Protein AF-A0A0P8X8L4-F1 (afdb_monomer_lite)

Sequence (333 aa):
MLSEQIDKKQFCPTLSDISDEHIKKVVNKLKGESDKETLANILEWQHRNIEYWKERWISAKFLFIWILVFVVLVILIVLKKLPFLLVFFLAVLFFGIPLFLLFYLLISYTNFYRNEKSLRKRIKKISKKILDTINLLGSVDPCKILEYKQAICRDYARFTASLLLNLYPEVYFAKFFSHVATGVKIDDTIYMIDQKLPICTLDKWLEVWNKEEITLYKLEKISKNGSIELKFSKVGQYPRNKTRNDYEEYLQKLECEINKMFGLNKPLKKGKPVKIKLKNFVQYWENDEIVQYSILRLLKNKIEAELCGNISRLAKIELVQLDKDLTLNIYLE

pLDDT: mean 92.5, std 6.42, range [60.38, 98.69]

Foldseek 3Di:
DVVLVLVCQAFAADPCLLVDPVLVVQLVVLDDPDPLSSLLSVLVCLLVQADAPPLLVVLLVVVVVLVVVVVVLVVCVVVVVDDPVVVVVVVCVNVVPVVVSLVVLLVVLCVVCVVPPDPVVSVVVSVVVVVQSNPNRYADRLVVCNVVSYGHQSVQSNNVQSSVVNVDQKKKWWDDDRHIWIWDDDPNWTWTRGNHDDIATPLLVCQVVVHQKTWMKMWGWDQDPNDTDIDIDTPGMDGRDDDDDDQPVLQVVLQVVLCVVLVAPADDDPDFFDKDKDALQQSQDDPDPSSSSRVSVVVVVVCCVVCPPQSVQWHGWHWDDDPRMIMIGTDGD

Secondary structure (DSSP, 8-state):
-HHHHHHHHHHPPPHHHHH-HHHHHHHHHH--SSHHHHHHHHHHHHHHH-EE-HHHHHHHHHHHHHHHHHHHHHHHHHTT-S-HHHHHHHHHHHHHHHHHHHHHHHHHHHHHTTT-S-HHHHHHHHHHHHHHHH--S-PPPHHHHHHH-EE-HHHHHHHHHHHHHTTSSEEEEEEETTEEEEEEEETTEEEEE-SSSPPEEHHHHHHHTT-SEEEEEEEEEEEETTEEEEEEEEEEEEEPPPPP--HHHHHHHHHHHHHHHTT--PPPP--PPEEEEETT-GGG--S-HHHHHHHHHHHHHHHHHHHGGGGGGEEEEEEEEETTEEEEEEEE-

Structure (mmCIF, N/CA/C/O backbone):
data_AF-A0A0P8X8L4-F1
#
_entry.id   AF-A0A0P8X8L4-F1
#
loop_
_atom_site.group_PDB
_atom_site.id
_atom_site.type_symbol
_atom_site.label_atom_id
_atom_site.label_alt_id
_atom_site.label_comp_id
_atom_site.label_asym_id
_atom_site.label_entity_id
_atom_site.label_seq_id
_atom_site.pdbx_PDB_ins_code
_atom_site.Cartn_x
_atom_site.Cartn_y
_atom_site.Cartn_z
_atom_site.occupancy
_atom_site.B_iso_or_equiv
_atom_site.auth_seq_id
_atom_site.auth_comp_id
_atom_site.auth_asym_id
_atom_site.auth_atom_id
_atom_site.pdbx_PDB_model_num
ATOM 1 N N . MET A 1 1 ? 12.013 -21.705 -11.184 1.00 66.00 1 MET A N 1
ATOM 2 C CA . MET A 1 1 ? 13.246 -21.033 -10.714 1.00 66.00 1 MET A CA 1
ATOM 3 C C . MET A 1 1 ? 13.398 -19.606 -11.247 1.00 66.00 1 MET A C 1
ATOM 5 O O . MET A 1 1 ? 13.431 -18.703 -10.425 1.00 66.00 1 MET A O 1
ATOM 9 N N . LEU A 1 2 ? 13.440 -19.350 -12.565 1.00 78.19 2 LEU A N 1
ATOM 10 C CA . LEU A 1 2 ? 13.655 -17.981 -13.086 1.00 78.19 2 LEU A CA 1
ATOM 11 C C . LEU A 1 2 ? 12.540 -16.982 -12.703 1.00 78.19 2 LEU A C 1
ATOM 13 O O . LEU A 1 2 ? 12.832 -15.869 -12.277 1.00 78.19 2 LEU A O 1
ATOM 17 N N . SER A 1 3 ? 11.268 -17.385 -12.792 1.00 79.19 3 SER A N 1
ATOM 18 C CA . SER A 1 3 ? 10.126 -16.538 -12.404 1.00 79.19 3 SER A CA 1
ATOM 19 C C . SER A 1 3 ? 10.149 -16.142 -10.924 1.00 79.19 3 SER A C 1
ATOM 21 O O . SER A 1 3 ? 9.862 -15.003 -10.580 1.00 79.19 3 SER A O 1
ATOM 23 N N . GLU A 1 4 ? 10.552 -17.063 -10.052 1.00 81.75 4 GLU A N 1
ATOM 24 C CA . GLU A 1 4 ? 10.642 -16.837 -8.609 1.00 81.75 4 GLU A CA 1
ATOM 25 C C . GLU A 1 4 ? 11.779 -15.875 -8.249 1.00 81.75 4 GLU A C 1
ATOM 27 O O . GLU A 1 4 ? 11.616 -15.025 -7.378 1.00 81.75 4 GLU A O 1
ATOM 32 N N . GLN A 1 5 ? 12.909 -15.939 -8.960 1.00 84.94 5 GLN A N 1
ATOM 33 C CA . GLN A 1 5 ? 13.997 -14.970 -8.796 1.00 84.94 5 GLN A CA 1
ATOM 34 C C . GLN A 1 5 ? 13.587 -13.562 -9.249 1.00 84.94 5 GLN A C 1
ATOM 36 O O . GLN A 1 5 ? 13.938 -12.580 -8.590 1.00 84.94 5 GLN A O 1
ATOM 41 N N . ILE A 1 6 ? 12.830 -13.456 -10.348 1.00 82.88 6 ILE A N 1
ATOM 42 C CA . ILE A 1 6 ? 12.270 -12.180 -10.816 1.00 82.88 6 ILE A CA 1
ATOM 43 C C . ILE A 1 6 ? 11.312 -11.612 -9.765 1.00 82.88 6 ILE A C 1
ATOM 45 O O . ILE A 1 6 ? 11.434 -10.445 -9.397 1.00 82.88 6 ILE A O 1
ATOM 49 N N . ASP A 1 7 ? 10.419 -12.443 -9.234 1.00 86.94 7 ASP A N 1
ATOM 50 C CA . ASP A 1 7 ? 9.435 -12.045 -8.226 1.00 86.94 7 ASP A CA 1
ATOM 51 C C . ASP A 1 7 ? 10.098 -11.613 -6.918 1.00 86.94 7 ASP A C 1
ATOM 53 O O . ASP A 1 7 ? 9.805 -10.536 -6.394 1.00 86.94 7 ASP A O 1
ATOM 57 N N . LYS A 1 8 ? 11.093 -12.376 -6.455 1.00 89.25 8 LYS A N 1
ATOM 58 C CA . LYS A 1 8 ? 11.923 -11.994 -5.310 1.00 89.25 8 LYS A CA 1
ATOM 59 C C . LYS A 1 8 ? 12.535 -10.609 -5.524 1.00 89.25 8 LYS A C 1
ATOM 61 O O . LYS A 1 8 ? 12.437 -9.749 -4.658 1.00 89.25 8 LYS A O 1
ATOM 66 N N . LYS A 1 9 ? 13.117 -10.340 -6.695 1.00 88.31 9 LYS A N 1
ATOM 67 C CA . LYS A 1 9 ? 13.721 -9.030 -6.994 1.00 88.31 9 LYS A CA 1
ATOM 68 C C . LYS A 1 9 ? 12.692 -7.890 -7.071 1.00 88.31 9 LYS A C 1
ATOM 70 O O . LYS A 1 9 ? 13.054 -6.732 -6.862 1.00 88.31 9 LYS A O 1
ATOM 75 N N . GLN A 1 10 ? 11.434 -8.198 -7.385 1.00 88.50 10 GLN A N 1
ATOM 76 C CA . GLN A 1 10 ? 10.388 -7.204 -7.607 1.00 88.50 10 GLN A CA 1
ATOM 77 C C . GLN A 1 10 ? 9.787 -6.623 -6.334 1.00 88.50 10 GLN A C 1
ATOM 79 O O . GLN A 1 10 ? 9.418 -5.454 -6.367 1.00 88.50 10 GLN A O 1
ATOM 84 N N . PHE A 1 11 ? 9.634 -7.408 -5.267 1.00 92.94 11 PHE A N 1
ATOM 85 C CA . PHE A 1 11 ? 8.914 -6.964 -4.064 1.00 92.94 11 PHE A CA 1
ATOM 86 C C . PHE A 1 11 ? 9.463 -7.526 -2.743 1.00 92.94 11 PHE A C 1
ATOM 88 O O . PHE A 1 11 ? 8.988 -7.128 -1.683 1.00 92.94 11 PHE A O 1
ATOM 95 N N . CYS A 1 12 ? 10.465 -8.413 -2.762 1.00 95.19 12 CYS A N 1
ATOM 96 C CA . CYS A 1 12 ? 11.077 -8.903 -1.526 1.00 95.19 12 CYS A CA 1
ATOM 97 C C . CYS A 1 12 ? 12.050 -7.851 -0.967 1.00 95.19 12 CYS A C 1
ATOM 99 O O . CYS A 1 12 ? 12.916 -7.372 -1.711 1.00 95.19 12 CYS A O 1
ATOM 101 N N . PRO A 1 13 ? 11.966 -7.508 0.328 1.00 96.44 13 PRO A N 1
ATOM 102 C CA . PRO A 1 13 ? 12.985 -6.696 0.969 1.00 96.44 13 PRO A CA 1
ATOM 103 C C . PRO A 1 13 ? 14.291 -7.476 1.144 1.00 96.44 13 PRO A C 1
ATOM 105 O O . PRO A 1 13 ? 14.312 -8.711 1.170 1.00 96.44 13 PRO A O 1
ATOM 108 N N . THR A 1 14 ? 15.392 -6.744 1.265 1.00 95.94 14 THR A N 1
ATOM 109 C CA . THR A 1 14 ? 16.706 -7.281 1.640 1.00 95.94 14 THR A CA 1
ATOM 110 C C . THR A 1 14 ? 16.930 -7.166 3.151 1.00 95.94 14 THR A C 1
ATOM 112 O O . THR A 1 14 ? 16.192 -6.486 3.860 1.00 95.94 14 THR A O 1
ATOM 115 N N . LEU A 1 15 ? 17.991 -7.794 3.671 1.00 95.50 15 LEU A N 1
ATOM 116 C CA . LEU A 1 15 ? 18.387 -7.602 5.071 1.00 95.50 15 LEU A CA 1
ATOM 117 C C . LEU A 1 15 ? 18.748 -6.144 5.372 1.00 95.50 15 LEU A C 1
ATOM 119 O O . LEU A 1 15 ? 18.379 -5.651 6.434 1.00 95.50 15 LEU A O 1
ATOM 123 N N . SER A 1 16 ? 19.401 -5.448 4.431 1.00 95.75 16 SER A N 1
ATOM 124 C CA . SER A 1 16 ? 19.716 -4.023 4.581 1.00 95.75 16 SER A CA 1
ATOM 125 C C . SER A 1 16 ? 18.445 -3.202 4.783 1.00 95.75 16 SER A C 1
ATOM 127 O O . SER A 1 16 ? 18.385 -2.434 5.737 1.00 95.75 16 SER A O 1
ATOM 129 N N . ASP A 1 17 ? 17.407 -3.454 3.977 1.00 96.12 17 ASP A N 1
ATOM 130 C CA . ASP A 1 17 ? 16.113 -2.772 4.082 1.00 96.12 17 ASP A CA 1
ATOM 131 C C . ASP A 1 17 ? 15.456 -2.956 5.457 1.00 96.12 17 ASP A C 1
ATOM 133 O O . ASP A 1 17 ? 14.844 -2.037 5.989 1.00 96.12 17 ASP A O 1
ATOM 137 N N . ILE A 1 18 ? 15.537 -4.164 6.023 1.00 96.31 18 ILE A N 1
ATOM 138 C CA . ILE A 1 18 ? 14.926 -4.494 7.320 1.00 96.31 18 ILE A C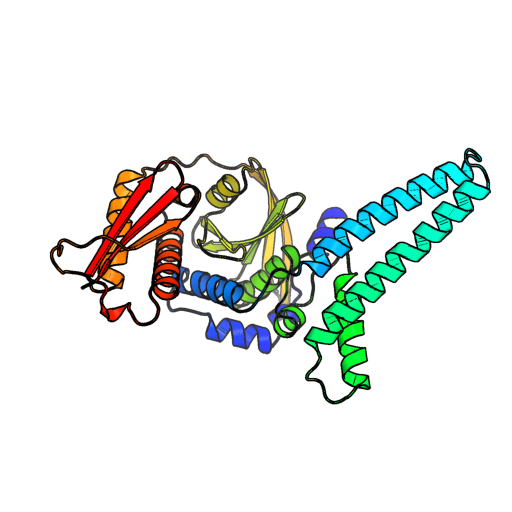A 1
ATOM 139 C C . ILE A 1 18 ? 15.751 -3.892 8.461 1.00 96.31 18 ILE A C 1
ATOM 141 O O . ILE A 1 18 ? 15.196 -3.443 9.462 1.00 96.31 18 ILE A O 1
ATOM 145 N N . SER A 1 19 ? 17.079 -3.913 8.324 1.00 95.88 19 SER A N 1
ATOM 146 C CA . SER A 1 19 ? 18.021 -3.481 9.359 1.00 95.88 19 SER A CA 1
ATOM 147 C C . SER A 1 19 ? 18.190 -1.964 9.464 1.00 95.88 19 SER A C 1
ATOM 149 O O . SER A 1 19 ? 18.734 -1.507 10.473 1.00 95.88 19 SER A O 1
ATOM 151 N N . ASP A 1 20 ? 17.715 -1.218 8.463 1.00 97.19 20 ASP A N 1
ATOM 152 C CA . ASP A 1 20 ? 17.829 0.234 8.363 1.00 97.19 20 ASP A CA 1
ATOM 153 C C . ASP A 1 20 ? 17.212 0.963 9.573 1.00 97.19 20 ASP A C 1
ATOM 155 O O . ASP A 1 20 ? 16.123 0.635 10.058 1.00 97.19 20 ASP A O 1
ATOM 159 N N . GLU A 1 21 ? 17.921 1.975 10.076 1.00 97.25 21 GLU A N 1
ATOM 160 C CA . GLU A 1 21 ? 17.52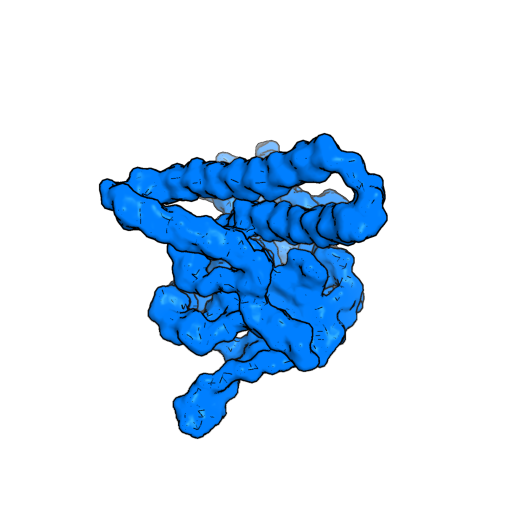9 2.719 11.276 1.00 97.25 21 GLU A CA 1
ATOM 161 C C . GLU A 1 21 ? 16.248 3.538 11.089 1.00 97.25 21 GLU A C 1
ATOM 163 O O . GLU A 1 21 ? 15.443 3.642 12.019 1.00 97.25 21 GLU A O 1
ATOM 168 N N . HIS A 1 22 ? 16.012 4.100 9.900 1.00 97.12 22 HIS A N 1
ATOM 169 C CA . HIS A 1 22 ? 14.788 4.844 9.613 1.00 97.12 22 HIS A CA 1
ATOM 170 C C . HIS A 1 22 ? 13.579 3.914 9.618 1.00 97.12 22 HIS A C 1
ATOM 172 O O . HIS A 1 22 ? 12.540 4.268 10.180 1.00 97.12 22 HIS A O 1
ATOM 178 N N . ILE A 1 23 ? 13.727 2.714 9.054 1.00 97.81 23 ILE A N 1
ATOM 179 C CA . ILE A 1 23 ? 12.684 1.683 9.065 1.00 97.81 23 ILE A CA 1
ATOM 180 C C . ILE A 1 23 ? 12.386 1.246 10.498 1.00 97.81 23 ILE A C 1
ATOM 182 O O . ILE A 1 23 ? 11.230 1.307 10.916 1.00 97.81 23 ILE A O 1
ATOM 186 N N . LYS A 1 24 ? 13.407 0.920 11.299 1.00 97.69 24 LYS A N 1
ATOM 187 C CA . LYS A 1 24 ? 13.229 0.576 12.723 1.00 97.69 24 LYS A CA 1
ATOM 188 C C . LYS A 1 24 ? 12.559 1.691 13.521 1.00 97.69 24 LYS A C 1
ATOM 190 O O . LYS A 1 24 ? 11.675 1.426 14.331 1.00 97.69 24 LYS A O 1
ATOM 195 N N . LYS A 1 25 ? 12.927 2.951 13.270 1.00 98.00 25 LYS A N 1
ATOM 196 C CA . LYS A 1 25 ? 12.301 4.109 13.920 1.00 98.00 25 LYS A CA 1
ATOM 197 C C . LYS A 1 25 ? 10.816 4.227 13.577 1.00 98.00 25 LYS A C 1
ATOM 199 O O . LYS A 1 25 ? 10.017 4.541 14.457 1.00 98.00 25 LYS A O 1
ATOM 204 N N . VAL A 1 26 ? 10.442 3.982 12.319 1.00 98.12 26 VAL A N 1
ATOM 205 C CA . VAL A 1 26 ? 9.032 3.943 11.904 1.00 98.12 26 VAL A CA 1
ATOM 206 C C . VAL A 1 26 ? 8.316 2.784 12.595 1.00 98.12 26 VAL A C 1
ATOM 208 O O . VAL A 1 26 ? 7.277 3.010 13.203 1.00 98.12 26 VAL A O 1
ATOM 211 N N . VAL A 1 27 ? 8.891 1.580 12.598 1.00 98.12 27 VAL A N 1
ATOM 212 C CA . VAL A 1 27 ? 8.309 0.400 13.261 1.00 98.12 27 VAL A CA 1
ATOM 213 C C . VAL A 1 27 ? 8.048 0.656 14.745 1.00 98.12 27 VAL A C 1
ATOM 215 O O . VAL A 1 27 ? 6.926 0.465 15.203 1.00 98.12 27 VAL A O 1
ATOM 218 N N . ASN A 1 28 ? 9.038 1.168 15.479 1.00 98.25 28 ASN A N 1
ATOM 219 C CA . ASN A 1 28 ? 8.903 1.461 16.908 1.00 98.25 28 ASN A CA 1
ATOM 220 C C . ASN A 1 28 ? 7.801 2.486 17.202 1.00 98.25 28 ASN A C 1
ATOM 222 O O . ASN A 1 28 ? 7.182 2.427 18.257 1.00 98.25 28 ASN A O 1
ATOM 226 N N . LYS A 1 29 ? 7.544 3.417 16.274 1.00 98.31 29 LYS A N 1
ATOM 227 C CA . LYS A 1 29 ? 6.455 4.393 16.394 1.00 98.31 29 LYS A CA 1
ATOM 228 C C . LYS A 1 29 ? 5.077 3.784 16.105 1.00 98.31 29 LYS A C 1
ATOM 230 O O . LYS A 1 29 ? 4.084 4.295 16.609 1.00 98.31 29 LYS A O 1
ATOM 235 N N . LEU A 1 30 ? 5.007 2.778 15.234 1.00 98.38 30 LEU A N 1
ATOM 236 C CA . LEU A 1 30 ? 3.746 2.198 14.759 1.00 98.38 30 LEU A CA 1
ATOM 237 C C . LEU A 1 30 ? 3.302 0.969 15.555 1.00 98.38 30 LEU A C 1
ATOM 239 O O . LEU A 1 30 ? 2.129 0.605 15.488 1.00 98.38 30 LEU A O 1
ATOM 243 N N . LYS A 1 31 ? 4.215 0.349 16.306 1.00 98.44 31 LYS A N 1
ATOM 244 C CA . LYS A 1 31 ? 3.911 -0.767 17.199 1.00 98.44 31 LYS A CA 1
ATOM 245 C C . LYS A 1 31 ? 2.892 -0.331 18.261 1.00 98.44 31 LYS A C 1
ATOM 247 O O . LYS A 1 31 ? 3.169 0.582 19.032 1.00 98.44 31 LYS A O 1
ATOM 252 N N . GLY A 1 32 ? 1.726 -0.972 18.254 1.00 97.75 32 GLY A N 1
ATOM 253 C CA . GLY A 1 32 ? 0.686 -0.816 19.270 1.00 97.75 32 GLY A CA 1
ATOM 254 C C . GLY A 1 32 ? 0.830 -1.835 20.400 1.00 97.75 32 GLY A C 1
ATOM 255 O O . GLY A 1 32 ? 1.789 -2.610 20.440 1.00 97.75 32 GLY A O 1
ATOM 256 N N . GLU A 1 33 ? -0.150 -1.856 21.299 1.00 97.94 33 GLU A N 1
ATOM 257 C CA . GLU A 1 33 ? -0.226 -2.816 22.409 1.00 97.94 33 GLU A CA 1
ATOM 258 C C . GLU A 1 33 ? -0.721 -4.196 21.950 1.00 97.94 33 GLU A C 1
ATOM 260 O O . GLU A 1 33 ? -0.491 -5.201 22.617 1.00 97.94 33 GLU A O 1
ATOM 265 N N . SER A 1 34 ? -1.377 -4.252 20.787 1.00 98.25 34 SER A N 1
ATOM 266 C CA . SER A 1 34 ? -1.915 -5.474 20.181 1.00 98.25 34 SER A CA 1
ATOM 267 C C . SER A 1 34 ? -1.604 -5.560 18.684 1.00 98.25 34 SER A C 1
ATOM 269 O O . SER A 1 34 ? -1.251 -4.560 18.046 1.00 98.25 34 SER A O 1
ATOM 271 N N . ASP A 1 35 ? -1.772 -6.746 18.094 1.00 98.38 35 ASP A N 1
ATOM 272 C CA . ASP A 1 35 ? -1.580 -6.948 16.654 1.00 98.38 35 ASP A CA 1
ATOM 273 C C . ASP A 1 35 ? -2.575 -6.134 15.822 1.00 98.38 35 ASP A C 1
ATOM 275 O O . ASP A 1 35 ? -2.171 -5.402 14.918 1.00 98.38 35 ASP A O 1
ATOM 279 N N . LYS A 1 36 ? -3.869 -6.164 16.172 1.00 98.06 36 LYS A N 1
ATOM 280 C CA . LYS A 1 36 ? -4.905 -5.373 15.483 1.00 98.06 36 LYS A CA 1
ATOM 281 C C . LYS A 1 36 ? -4.592 -3.877 15.473 1.00 98.06 36 LYS A C 1
ATOM 283 O O . LYS A 1 36 ? -4.787 -3.206 14.460 1.00 98.06 36 LYS A O 1
ATOM 288 N N . GLU A 1 37 ? -4.062 -3.359 16.581 1.00 98.50 37 GLU A N 1
ATOM 289 C CA . GLU A 1 37 ? -3.643 -1.965 16.683 1.00 98.50 37 GLU A CA 1
ATOM 290 C C . GLU A 1 37 ? -2.398 -1.691 15.840 1.00 98.50 37 GLU A C 1
ATOM 292 O O . GLU A 1 37 ? -2.382 -0.737 15.064 1.00 98.50 37 GLU A O 1
ATOM 297 N N . THR A 1 38 ? -1.385 -2.552 15.935 1.00 98.69 38 THR A N 1
ATOM 298 C CA . THR A 1 38 ? -0.137 -2.430 15.173 1.00 98.69 38 THR A CA 1
ATOM 299 C C . THR A 1 38 ? -0.396 -2.416 13.666 1.00 98.69 38 THR A C 1
ATOM 301 O O . THR A 1 38 ? 0.089 -1.532 12.956 1.00 98.69 38 THR A O 1
ATOM 304 N N . LEU A 1 39 ? -1.207 -3.348 13.163 1.00 98.69 39 LEU A N 1
ATOM 305 C CA . LEU A 1 39 ? -1.546 -3.425 11.743 1.00 98.69 39 LEU A CA 1
ATOM 306 C C . LEU A 1 39 ? -2.372 -2.214 11.281 1.00 98.69 39 LEU A C 1
ATOM 308 O O . LEU A 1 39 ? -2.103 -1.658 10.211 1.00 98.69 39 LEU A O 1
ATOM 312 N N . ALA A 1 40 ? -3.330 -1.753 12.095 1.00 98.56 40 ALA A N 1
ATOM 313 C CA . ALA A 1 40 ? -4.111 -0.558 11.785 1.00 98.56 40 ALA A CA 1
ATOM 314 C C . ALA A 1 40 ? -3.229 0.702 11.746 1.00 98.56 40 ALA A C 1
ATOM 316 O O . ALA A 1 40 ? -3.330 1.492 10.806 1.00 98.56 40 ALA A O 1
ATOM 317 N N . ASN A 1 41 ? -2.312 0.857 12.707 1.00 98.69 41 ASN A N 1
ATOM 318 C CA . ASN A 1 41 ? -1.351 1.958 12.749 1.00 98.69 41 ASN A CA 1
ATOM 319 C C . ASN A 1 41 ? -0.463 1.983 11.497 1.00 98.69 41 ASN A C 1
ATOM 321 O O . ASN A 1 41 ? -0.218 3.058 10.943 1.00 98.69 41 ASN A O 1
ATOM 325 N N . ILE A 1 42 ? -0.014 0.815 11.016 1.00 98.62 42 ILE A N 1
ATOM 326 C CA . ILE A 1 42 ? 0.757 0.703 9.770 1.00 98.62 42 ILE A CA 1
ATOM 327 C C . ILE A 1 42 ? -0.047 1.231 8.579 1.00 98.62 42 ILE A C 1
ATOM 329 O O . ILE A 1 42 ? 0.445 2.114 7.872 1.00 98.62 42 ILE A O 1
ATOM 333 N N . LEU A 1 43 ? -1.275 0.748 8.363 1.00 98.31 43 LEU A N 1
ATOM 334 C CA . LEU A 1 43 ? -2.090 1.174 7.218 1.00 98.31 43 LEU A CA 1
ATOM 335 C C . LEU A 1 43 ? -2.492 2.648 7.289 1.00 98.31 43 LEU A C 1
ATOM 337 O O . LEU A 1 43 ? -2.447 3.348 6.278 1.00 98.31 43 LEU A O 1
ATOM 341 N N . GLU A 1 44 ? -2.847 3.154 8.469 1.00 98.19 44 GLU A N 1
ATOM 342 C CA . GLU A 1 44 ? -3.155 4.573 8.644 1.00 98.19 44 GLU A CA 1
ATOM 343 C C . GLU A 1 44 ? -1.940 5.454 8.365 1.00 98.19 44 GLU A C 1
ATOM 345 O O . GLU A 1 44 ? -2.046 6.473 7.675 1.00 98.19 44 GLU A O 1
ATOM 350 N N . TRP A 1 45 ? -0.769 5.064 8.874 1.00 97.94 45 TRP A N 1
ATOM 351 C CA . TRP A 1 45 ? 0.462 5.794 8.617 1.00 97.94 45 TRP A CA 1
ATOM 352 C C . TRP A 1 45 ? 0.816 5.770 7.131 1.00 97.94 45 TRP A C 1
ATOM 354 O O . TRP A 1 45 ? 1.114 6.829 6.575 1.00 97.94 45 TRP A O 1
ATOM 364 N N . GLN A 1 46 ? 0.728 4.613 6.467 1.00 97.69 46 GLN A N 1
ATOM 365 C CA . GLN A 1 46 ? 0.973 4.498 5.029 1.00 97.69 46 GLN A CA 1
ATOM 366 C C . GLN A 1 46 ? 0.013 5.379 4.232 1.00 97.69 46 GLN A C 1
ATOM 368 O O . GLN A 1 46 ? 0.465 6.152 3.391 1.00 97.69 46 GLN A O 1
ATOM 373 N N . HIS A 1 47 ? -1.284 5.336 4.544 1.00 96.19 47 HIS A N 1
ATOM 374 C CA . HIS A 1 47 ? -2.291 6.139 3.859 1.00 96.19 47 HIS A CA 1
ATOM 375 C C . HIS A 1 47 ? -2.030 7.648 3.989 1.00 96.19 47 HIS A C 1
ATOM 377 O O . HIS A 1 47 ? -2.221 8.384 3.022 1.00 96.19 47 HIS A O 1
ATOM 383 N N . ARG A 1 48 ? -1.585 8.108 5.167 1.00 96.19 48 ARG A N 1
ATOM 384 C CA . ARG A 1 48 ? -1.315 9.529 5.446 1.00 96.19 48 ARG A CA 1
ATOM 385 C C . ARG A 1 48 ? 0.029 10.020 4.904 1.00 96.19 48 ARG A C 1
ATOM 387 O O . ARG A 1 48 ? 0.186 11.218 4.695 1.00 96.19 48 ARG A O 1
ATOM 394 N N . ASN A 1 49 ? 1.013 9.133 4.740 1.00 97.00 49 ASN A N 1
ATOM 395 C CA . ASN A 1 49 ? 2.396 9.528 4.447 1.00 97.00 49 ASN A CA 1
ATOM 396 C C . ASN A 1 49 ? 2.902 9.092 3.073 1.00 97.00 49 ASN A C 1
ATOM 398 O O . ASN A 1 49 ? 3.951 9.584 2.663 1.00 97.00 49 ASN A O 1
ATOM 402 N N . ILE A 1 50 ? 2.211 8.184 2.383 1.00 97.19 50 ILE A N 1
ATOM 403 C CA . ILE A 1 50 ? 2.633 7.662 1.085 1.00 97.19 50 ILE A CA 1
ATOM 404 C C . ILE A 1 50 ? 1.478 7.787 0.096 1.00 97.19 50 ILE A C 1
ATOM 406 O O . ILE A 1 50 ? 0.417 7.188 0.269 1.00 97.19 50 ILE A O 1
ATOM 410 N N . GLU A 1 51 ? 1.714 8.533 -0.975 1.00 96.31 51 GLU A N 1
ATOM 411 C CA . GLU A 1 51 ? 0.797 8.667 -2.097 1.00 96.31 51 GLU A CA 1
ATOM 412 C C . GLU A 1 51 ? 1.086 7.642 -3.199 1.00 96.31 51 GLU A C 1
ATOM 414 O O . GLU A 1 51 ? 2.195 7.125 -3.355 1.00 96.31 51 GLU A O 1
ATOM 419 N N . TYR A 1 52 ? 0.084 7.383 -4.035 1.00 95.12 52 TYR A N 1
ATOM 420 C CA . TYR A 1 52 ? 0.281 6.537 -5.201 1.00 95.12 52 TYR A CA 1
ATOM 421 C C . TYR A 1 52 ? 1.169 7.232 -6.242 1.00 95.12 52 TYR A C 1
ATOM 423 O O . TYR A 1 52 ? 0.853 8.329 -6.710 1.00 95.12 52 TYR A O 1
ATOM 431 N N . TRP A 1 53 ? 2.252 6.575 -6.662 1.00 95.31 53 TRP A N 1
ATOM 432 C CA . TRP A 1 53 ? 3.207 7.126 -7.625 1.00 95.31 53 TRP A CA 1
ATOM 433 C C . TRP A 1 53 ? 2.703 6.993 -9.070 1.00 95.31 53 TRP A C 1
ATOM 435 O O . TRP A 1 53 ? 3.132 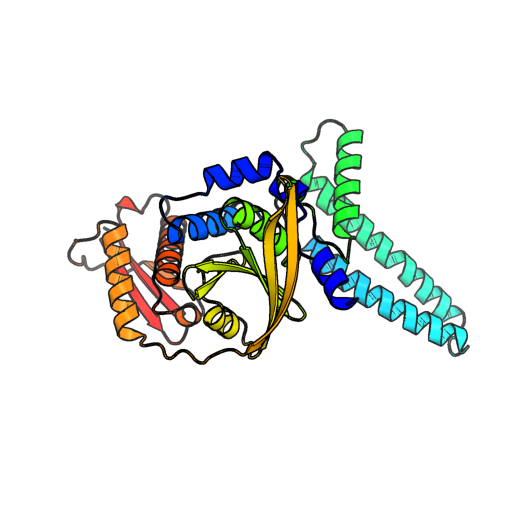6.123 -9.838 1.00 95.31 53 TRP A O 1
ATOM 445 N N . LYS A 1 54 ? 1.779 7.882 -9.446 1.00 93.38 54 LYS A N 1
ATOM 446 C CA . LYS A 1 54 ? 1.122 7.896 -10.763 1.00 93.38 54 LYS A CA 1
ATOM 447 C C . LYS A 1 54 ? 2.127 7.960 -11.910 1.00 93.38 54 LYS A C 1
ATOM 449 O O . LYS A 1 54 ? 2.020 7.174 -12.847 1.00 93.38 54 LYS A O 1
ATOM 454 N N . GLU A 1 55 ? 3.128 8.831 -11.822 1.00 93.44 55 GLU A N 1
ATOM 455 C CA . GLU A 1 55 ? 4.136 9.028 -12.867 1.00 93.44 55 GLU A CA 1
ATOM 456 C C . GLU A 1 55 ? 4.915 7.741 -13.148 1.00 93.44 55 GLU A C 1
ATOM 458 O O . GLU A 1 55 ? 5.103 7.384 -14.310 1.00 93.44 55 GLU A O 1
ATOM 463 N N . ARG A 1 56 ? 5.313 7.004 -12.102 1.00 93.38 56 ARG A N 1
ATOM 464 C CA . ARG A 1 56 ? 6.004 5.710 -12.225 1.00 93.38 56 ARG A CA 1
ATOM 465 C C . ARG A 1 56 ? 5.122 4.672 -12.901 1.00 93.38 56 ARG A C 1
ATOM 467 O O . ARG A 1 56 ? 5.579 3.992 -13.814 1.00 93.38 56 ARG A O 1
ATOM 474 N N . TRP A 1 57 ? 3.861 4.557 -12.490 1.00 91.06 57 TRP A N 1
ATOM 475 C CA . TRP A 1 57 ? 2.941 3.586 -13.085 1.00 91.06 57 TRP A CA 1
ATOM 476 C C . TRP A 1 57 ? 2.629 3.888 -14.555 1.00 91.06 57 TRP A C 1
ATOM 478 O O . TRP A 1 57 ? 2.696 2.985 -15.392 1.00 91.06 57 TRP A O 1
ATOM 488 N N . ILE A 1 58 ? 2.340 5.153 -14.881 1.00 91.06 58 ILE A N 1
ATOM 489 C CA . ILE A 1 58 ? 2.070 5.596 -16.257 1.00 91.06 58 ILE A CA 1
ATOM 490 C C . ILE A 1 58 ? 3.310 5.374 -17.123 1.00 91.06 58 ILE A C 1
ATOM 492 O O . ILE A 1 58 ? 3.208 4.745 -18.174 1.00 91.06 58 ILE A O 1
ATOM 496 N N . SER A 1 59 ? 4.483 5.816 -16.656 1.00 90.38 59 SER A N 1
ATOM 497 C CA . SER A 1 59 ? 5.746 5.640 -17.382 1.00 90.38 59 SER A CA 1
ATOM 498 C C . SER A 1 59 ? 6.044 4.165 -17.617 1.00 90.38 59 SER A C 1
ATOM 500 O O . SER A 1 59 ? 6.470 3.796 -18.707 1.00 90.38 59 SER A O 1
ATOM 502 N N . ALA A 1 60 ? 5.771 3.302 -16.633 1.00 88.06 60 ALA A N 1
ATOM 503 C CA . ALA A 1 60 ? 6.027 1.879 -16.773 1.00 88.06 60 ALA A CA 1
ATOM 504 C C . ALA A 1 60 ? 5.146 1.208 -17.830 1.00 88.06 60 ALA A C 1
ATOM 506 O O . ALA A 1 60 ? 5.651 0.466 -18.674 1.00 88.06 60 ALA A O 1
ATOM 507 N N . LYS A 1 61 ? 3.842 1.504 -17.822 1.00 88.25 61 LYS A N 1
ATOM 508 C CA . LYS A 1 61 ? 2.914 1.019 -18.852 1.00 88.25 61 LYS A CA 1
ATOM 509 C C . LYS A 1 61 ? 3.274 1.550 -20.232 1.00 88.25 61 LYS A C 1
ATOM 511 O O . LYS A 1 61 ? 3.295 0.785 -21.192 1.00 88.25 61 LYS A O 1
ATOM 516 N N . PHE A 1 62 ? 3.574 2.844 -20.310 1.00 90.50 62 PHE A N 1
ATOM 517 C CA . PHE A 1 62 ? 3.942 3.497 -21.554 1.00 90.50 62 PHE A CA 1
ATOM 518 C C . PHE A 1 62 ? 5.201 2.865 -22.15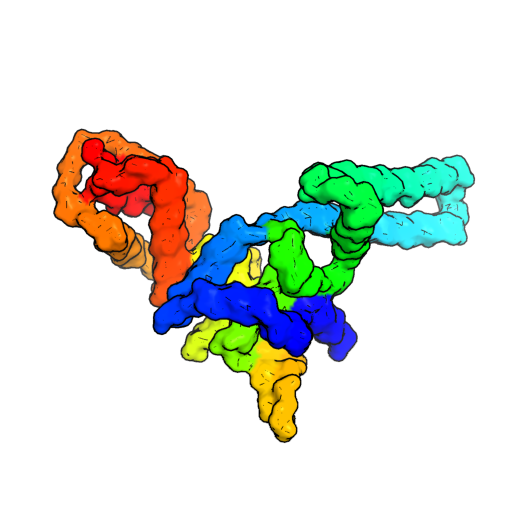7 1.00 90.50 62 PHE A C 1
ATOM 520 O O . PHE A 1 62 ? 5.168 2.427 -23.300 1.00 90.50 62 PHE A O 1
ATOM 527 N N . LEU A 1 63 ? 6.278 2.731 -21.375 1.00 89.44 63 LEU A N 1
ATOM 528 C CA . LEU A 1 63 ? 7.532 2.130 -21.833 1.00 89.44 63 LEU A CA 1
ATOM 529 C C . LEU A 1 63 ? 7.356 0.669 -22.266 1.00 89.44 63 LEU A C 1
ATOM 531 O O . LEU A 1 63 ? 7.949 0.260 -23.257 1.00 89.44 63 LEU A O 1
ATOM 535 N N . PHE A 1 64 ? 6.523 -0.112 -21.573 1.00 88.50 64 PHE A N 1
ATOM 536 C CA . PHE A 1 64 ? 6.239 -1.491 -21.974 1.00 88.50 64 PHE A CA 1
ATOM 537 C C . PHE A 1 64 ? 5.545 -1.565 -23.343 1.00 88.50 64 PHE A C 1
ATOM 539 O O . PHE A 1 64 ? 6.004 -2.287 -24.227 1.00 88.50 64 PHE A O 1
ATOM 546 N N . ILE A 1 65 ? 4.482 -0.777 -23.545 1.00 90.88 65 ILE A N 1
ATOM 547 C CA . ILE A 1 65 ? 3.782 -0.687 -24.838 1.00 90.88 65 ILE A CA 1
ATOM 548 C C . ILE A 1 65 ? 4.741 -0.187 -25.921 1.00 90.88 65 ILE A C 1
ATOM 550 O O . ILE A 1 65 ? 4.757 -0.712 -27.031 1.00 90.88 65 ILE A O 1
ATOM 554 N N . TRP A 1 66 ? 5.580 0.789 -25.584 1.00 90.31 66 TRP A N 1
ATOM 555 C CA . TRP A 1 66 ? 6.558 1.364 -26.495 1.00 90.31 66 TRP A CA 1
ATOM 556 C C . TRP A 1 66 ? 7.582 0.347 -26.994 1.00 90.31 66 TRP A C 1
ATOM 558 O O . TRP A 1 66 ? 7.852 0.281 -28.191 1.00 90.31 66 TRP A O 1
ATOM 568 N N . ILE A 1 67 ? 8.102 -0.490 -26.094 1.00 90.56 67 ILE A N 1
ATOM 569 C CA . ILE A 1 67 ? 9.015 -1.583 -26.443 1.00 90.56 67 ILE A CA 1
ATOM 570 C C . ILE A 1 67 ? 8.317 -2.591 -27.364 1.00 90.56 67 ILE A C 1
ATOM 572 O O . ILE A 1 67 ? 8.915 -3.024 -28.345 1.00 90.56 67 ILE A O 1
ATOM 576 N N . LEU A 1 68 ? 7.050 -2.937 -27.106 1.00 91.69 68 LEU A N 1
ATOM 577 C CA . LEU A 1 68 ? 6.297 -3.848 -27.977 1.00 91.69 68 LEU A CA 1
ATOM 578 C C . LEU A 1 68 ? 6.108 -3.275 -29.387 1.00 91.69 68 LEU A C 1
ATOM 580 O O . LEU A 1 68 ? 6.380 -3.965 -30.370 1.00 91.69 68 LEU A O 1
ATOM 584 N N . VAL A 1 69 ? 5.697 -2.007 -29.493 1.00 90.81 69 VAL A N 1
ATOM 585 C CA . VAL A 1 69 ? 5.550 -1.313 -30.783 1.00 90.81 69 VAL A CA 1
ATOM 586 C C . VAL A 1 69 ? 6.886 -1.261 -31.523 1.00 90.81 69 VAL A C 1
ATOM 588 O O . VAL A 1 69 ? 6.929 -1.520 -32.724 1.00 90.81 69 VAL A O 1
ATOM 591 N N . PHE A 1 70 ? 7.983 -0.996 -30.810 1.00 89.94 70 PHE A N 1
ATOM 592 C CA . PHE A 1 70 ? 9.324 -0.989 -31.386 1.00 89.94 70 PHE A CA 1
ATOM 593 C C . PHE A 1 70 ? 9.719 -2.345 -31.970 1.00 89.94 70 PHE A C 1
ATOM 595 O O . PHE A 1 70 ? 10.195 -2.407 -33.100 1.00 89.94 70 PHE A O 1
ATOM 602 N N . VAL A 1 71 ? 9.488 -3.438 -31.237 1.00 92.56 71 VAL A N 1
ATOM 603 C CA . VAL A 1 71 ? 9.804 -4.795 -31.708 1.00 92.56 71 VAL A CA 1
ATOM 604 C C . VAL A 1 71 ? 9.019 -5.124 -32.979 1.00 92.56 71 VAL A C 1
ATOM 606 O O . VAL A 1 71 ? 9.606 -5.592 -33.954 1.00 92.56 71 VAL A O 1
ATOM 609 N N . VAL A 1 72 ? 7.715 -4.826 -33.012 1.00 90.75 72 VAL A N 1
ATOM 610 C CA . VAL A 1 72 ? 6.882 -5.027 -34.211 1.00 90.75 72 VAL A CA 1
ATOM 611 C C . VAL A 1 72 ? 7.397 -4.189 -35.382 1.00 90.75 72 VAL A C 1
ATOM 613 O O . VAL A 1 72 ? 7.514 -4.696 -36.497 1.00 90.75 72 VAL A O 1
ATOM 616 N N . LEU A 1 73 ? 7.756 -2.927 -35.135 1.00 88.75 73 LEU A N 1
ATOM 617 C CA . LEU A 1 73 ? 8.294 -2.038 -36.159 1.00 88.75 73 LEU A CA 1
ATOM 618 C C . LEU A 1 73 ? 9.603 -2.573 -36.756 1.00 88.75 73 LEU A C 1
ATOM 620 O O . LEU A 1 73 ? 9.740 -2.623 -37.977 1.00 88.75 73 LEU A O 1
ATOM 624 N N . VAL A 1 74 ? 10.539 -3.018 -35.914 1.00 89.12 74 VAL A N 1
ATOM 625 C CA . VAL A 1 74 ? 11.806 -3.617 -36.361 1.00 89.12 74 VAL A CA 1
ATOM 626 C C . VAL A 1 74 ? 11.546 -4.839 -37.244 1.00 89.12 74 VAL A C 1
ATOM 628 O O . VAL A 1 74 ? 12.148 -4.951 -38.311 1.00 89.12 74 VAL A O 1
ATOM 631 N N . ILE A 1 75 ? 10.604 -5.712 -36.869 1.00 91.38 75 ILE A N 1
ATOM 632 C CA . ILE A 1 75 ? 10.224 -6.881 -37.680 1.00 91.38 75 ILE A CA 1
ATOM 633 C C . ILE A 1 75 ? 9.702 -6.447 -39.058 1.00 91.38 75 ILE A C 1
ATOM 635 O O . ILE A 1 75 ? 10.128 -6.986 -40.079 1.00 91.38 75 ILE A O 1
ATOM 639 N N . LEU A 1 76 ? 8.813 -5.451 -39.119 1.00 89.62 76 LEU A N 1
ATOM 640 C CA . LEU A 1 76 ? 8.259 -4.958 -40.387 1.00 89.62 76 LEU A CA 1
ATOM 641 C C . LEU A 1 76 ? 9.323 -4.332 -41.303 1.00 89.62 76 LEU A C 1
ATOM 643 O O . LEU A 1 76 ? 9.271 -4.530 -42.521 1.00 89.62 76 LEU A O 1
ATOM 647 N N . ILE A 1 77 ? 10.290 -3.611 -40.724 1.00 88.62 77 ILE A N 1
ATOM 648 C CA . ILE A 1 77 ? 11.429 -3.032 -41.452 1.00 88.62 77 ILE A CA 1
ATOM 649 C C . ILE A 1 77 ? 12.308 -4.144 -42.035 1.00 88.62 77 ILE A C 1
ATOM 651 O O . ILE A 1 77 ? 12.631 -4.105 -43.222 1.00 88.62 77 ILE A O 1
ATOM 655 N N . VAL A 1 78 ? 12.652 -5.158 -41.234 1.00 90.38 78 VAL A N 1
ATOM 656 C CA . VAL A 1 78 ? 13.477 -6.299 -41.672 1.00 90.38 78 VAL A CA 1
ATOM 657 C C . VAL A 1 78 ? 12.811 -7.064 -42.819 1.00 90.38 78 VAL A C 1
ATOM 659 O O . VAL A 1 78 ? 13.483 -7.458 -43.770 1.00 90.38 78 VAL A O 1
ATOM 662 N N . LEU A 1 79 ? 11.483 -7.202 -42.793 1.00 93.19 79 LEU A N 1
ATOM 663 C CA . LEU A 1 79 ? 10.714 -7.841 -43.865 1.00 93.19 79 LEU A CA 1
ATOM 664 C C . LEU A 1 79 ? 10.546 -6.965 -45.124 1.00 93.19 79 LEU A C 1
ATOM 666 O O . LEU A 1 79 ? 9.849 -7.377 -46.050 1.00 93.19 79 LEU A O 1
ATOM 670 N N . LYS A 1 80 ? 11.154 -5.767 -45.169 1.00 87.94 80 LYS A N 1
ATOM 671 C CA . LYS A 1 80 ? 11.059 -4.782 -46.265 1.00 87.94 80 LYS A CA 1
ATOM 672 C C . LYS A 1 80 ? 9.619 -4.433 -46.660 1.00 87.94 80 LYS A C 1
ATOM 674 O O . LYS A 1 80 ? 9.343 -4.107 -47.811 1.00 87.94 80 LYS A O 1
ATOM 679 N N . LYS A 1 81 ? 8.690 -4.484 -45.702 1.00 85.12 81 LYS A N 1
ATOM 680 C CA . LYS A 1 81 ? 7.262 -4.228 -45.950 1.00 85.12 81 LYS A CA 1
ATOM 681 C C . LYS A 1 81 ? 6.872 -2.750 -45.849 1.00 85.12 81 LYS A C 1
ATOM 683 O O . LYS A 1 81 ? 5.708 -2.430 -46.061 1.00 85.12 81 LYS A O 1
ATOM 688 N N . LEU A 1 82 ? 7.803 -1.856 -45.500 1.00 84.12 82 LEU A N 1
ATOM 689 C CA . LEU A 1 82 ? 7.510 -0.447 -45.218 1.00 84.12 82 LEU A CA 1
ATOM 690 C C . LEU A 1 82 ? 8.248 0.505 -46.175 1.00 84.12 82 LEU A C 1
ATOM 692 O O . LEU A 1 82 ? 9.452 0.340 -46.382 1.00 84.12 82 LEU A O 1
ATOM 696 N N . PRO A 1 83 ? 7.567 1.532 -46.720 1.00 90.81 83 PRO A N 1
ATOM 697 C CA . PRO A 1 83 ? 8.212 2.572 -47.512 1.00 90.81 83 PRO A CA 1
ATOM 698 C C . PRO A 1 83 ? 9.113 3.455 -46.635 1.00 90.81 83 PRO A C 1
ATOM 700 O O . PRO A 1 83 ? 8.800 3.727 -45.475 1.00 90.81 83 PRO A O 1
ATOM 703 N N . PHE A 1 84 ? 10.208 3.961 -47.209 1.00 87.00 84 PHE A N 1
ATOM 704 C CA . PHE A 1 84 ? 11.225 4.747 -46.495 1.00 87.00 84 PHE A CA 1
ATOM 705 C C . PHE A 1 84 ? 10.652 5.959 -45.739 1.00 87.00 84 PHE A C 1
ATOM 707 O O . PHE A 1 84 ? 10.999 6.189 -44.582 1.00 87.00 84 PHE A O 1
ATOM 714 N N . LEU A 1 85 ? 9.724 6.698 -46.357 1.00 88.94 85 LEU A N 1
ATOM 715 C CA . LEU A 1 85 ? 9.105 7.875 -45.741 1.00 88.94 85 LEU A CA 1
ATOM 716 C C . LEU A 1 85 ? 8.363 7.523 -44.439 1.00 88.94 85 LEU A C 1
ATOM 718 O O . LEU A 1 85 ? 8.456 8.250 -43.453 1.00 88.94 85 LEU A O 1
ATOM 722 N N . LEU A 1 86 ? 7.676 6.377 -44.405 1.00 87.62 86 LEU A N 1
ATOM 723 C CA . LEU A 1 86 ? 6.973 5.911 -43.210 1.00 87.62 86 LEU A CA 1
ATOM 724 C C . LEU A 1 86 ? 7.958 5.516 -42.102 1.00 87.62 86 LEU A C 1
ATOM 726 O O . LEU A 1 86 ? 7.723 5.832 -40.939 1.00 87.62 86 LEU A O 1
ATOM 730 N N . VAL A 1 87 ? 9.087 4.894 -42.456 1.00 87.31 87 VAL A N 1
ATOM 731 C CA . VAL A 1 87 ? 10.158 4.581 -41.495 1.00 87.31 87 VAL A CA 1
ATOM 732 C C . VAL A 1 87 ? 10.709 5.859 -40.858 1.00 87.31 87 VAL A C 1
ATOM 734 O O . VAL A 1 87 ? 10.900 5.895 -39.644 1.00 87.31 87 VAL A O 1
ATOM 737 N N . PHE A 1 88 ? 10.900 6.924 -41.642 1.00 89.25 88 PHE A N 1
ATOM 738 C CA . PHE A 1 88 ? 11.352 8.215 -41.124 1.00 89.25 88 PHE A CA 1
ATOM 739 C C . PHE A 1 88 ? 10.363 8.820 -40.113 1.00 89.25 88 PHE A C 1
ATOM 741 O O . PHE A 1 88 ? 10.763 9.166 -39.002 1.00 89.25 88 PHE A O 1
ATOM 748 N N . PHE A 1 89 ? 9.068 8.890 -40.444 1.00 89.50 89 PHE A N 1
ATOM 749 C CA . PHE A 1 89 ? 8.051 9.389 -39.507 1.00 89.50 89 PHE A CA 1
ATOM 750 C C . PHE A 1 89 ? 7.988 8.561 -38.221 1.00 89.50 89 PHE A C 1
ATOM 752 O O . PHE A 1 89 ? 7.907 9.115 -37.123 1.00 89.50 89 PHE A O 1
ATOM 759 N N . LEU A 1 90 ? 8.070 7.236 -38.346 1.00 88.06 90 LEU A N 1
ATOM 760 C CA . LEU A 1 90 ? 8.080 6.343 -37.194 1.00 88.06 90 LEU A CA 1
ATOM 761 C C . LEU A 1 90 ? 9.333 6.538 -36.342 1.00 88.06 90 LEU A C 1
ATOM 763 O O . LEU A 1 90 ? 9.213 6.530 -35.123 1.00 88.06 90 LEU A O 1
ATOM 767 N N . ALA A 1 91 ? 10.497 6.798 -36.941 1.00 87.75 91 ALA A N 1
ATOM 768 C CA . ALA A 1 91 ? 11.709 7.142 -36.202 1.00 87.75 91 ALA A CA 1
ATOM 769 C C . ALA A 1 91 ? 11.552 8.461 -35.427 1.00 87.75 91 ALA A C 1
ATOM 771 O O . ALA A 1 91 ? 11.902 8.524 -34.250 1.00 87.75 91 ALA A O 1
ATOM 772 N N . VAL A 1 92 ? 10.966 9.499 -36.035 1.00 91.06 92 VAL A N 1
ATOM 773 C CA . VAL A 1 92 ? 10.709 10.778 -35.348 1.00 91.06 92 VAL A CA 1
ATOM 774 C C . VAL A 1 92 ? 9.783 10.582 -34.150 1.00 91.06 92 VAL A C 1
ATOM 776 O O . VAL A 1 92 ? 10.095 11.057 -33.060 1.00 91.06 92 VAL A O 1
ATOM 779 N N . LEU A 1 93 ? 8.686 9.836 -34.307 1.00 89.19 93 LEU A N 1
ATOM 780 C CA . LEU A 1 93 ? 7.820 9.481 -33.179 1.00 89.19 93 LEU A CA 1
ATOM 781 C C . LEU A 1 93 ? 8.581 8.641 -32.144 1.00 89.19 93 LEU A C 1
ATOM 783 O O . LEU A 1 93 ? 8.420 8.861 -30.941 1.00 89.19 93 LEU A O 1
ATOM 787 N N . PHE A 1 94 ? 9.448 7.736 -32.614 1.00 87.62 94 PHE A N 1
ATOM 788 C CA . PHE A 1 94 ? 10.218 6.826 -31.776 1.00 87.62 94 PHE A CA 1
ATOM 789 C C . PHE A 1 94 ? 11.161 7.550 -30.801 1.00 87.62 94 PHE A C 1
ATOM 791 O O . PHE A 1 94 ? 11.321 7.146 -29.649 1.00 87.62 94 PHE A O 1
ATOM 798 N N . PHE A 1 95 ? 11.762 8.653 -31.238 1.00 89.88 95 PHE A N 1
ATOM 799 C CA . PHE A 1 95 ? 12.622 9.475 -30.386 1.00 89.88 95 PHE A CA 1
ATOM 800 C C . PHE A 1 95 ? 11.861 10.613 -29.700 1.00 89.88 95 PHE A C 1
ATOM 802 O O . PHE A 1 95 ? 12.162 10.958 -28.555 1.00 89.88 95 PHE A O 1
ATOM 809 N N . GLY A 1 96 ? 10.848 11.167 -30.365 1.00 93.00 96 GLY A N 1
ATOM 810 C CA . GLY A 1 96 ? 10.076 12.302 -29.874 1.00 93.00 96 GLY A CA 1
ATOM 811 C C . GLY A 1 96 ? 9.289 11.982 -28.607 1.00 93.00 96 GLY A C 1
ATOM 812 O O . GLY A 1 96 ? 9.329 12.760 -27.654 1.00 93.00 96 GLY A O 1
ATOM 813 N N . ILE A 1 97 ? 8.612 10.829 -28.547 1.00 90.06 97 ILE A N 1
ATOM 814 C CA . ILE A 1 97 ? 7.751 10.519 -27.398 1.00 90.06 97 ILE A CA 1
ATOM 815 C C . ILE A 1 97 ? 8.553 10.250 -26.108 1.00 90.06 97 ILE A C 1
ATOM 817 O O . ILE A 1 97 ? 8.215 10.840 -25.079 1.00 90.06 97 ILE A O 1
ATOM 821 N N . PRO A 1 98 ? 9.634 9.441 -26.102 1.00 90.94 98 PRO A N 1
ATOM 822 C CA . PRO A 1 98 ? 10.474 9.282 -24.915 1.00 90.94 98 PRO A CA 1
ATOM 823 C C . PRO A 1 98 ? 11.095 10.598 -24.440 1.00 90.94 98 PRO A C 1
ATOM 825 O O . PRO A 1 98 ? 11.173 10.833 -23.234 1.00 90.94 98 PRO A O 1
ATOM 828 N N . LEU A 1 99 ? 11.493 11.475 -25.371 1.00 92.50 99 LEU A N 1
ATOM 829 C CA . LEU A 1 99 ? 12.024 12.795 -25.036 1.00 92.50 99 LEU A CA 1
ATOM 830 C C . LEU A 1 99 ? 10.954 13.679 -24.383 1.00 92.50 99 LEU A C 1
ATOM 832 O O . LEU A 1 99 ? 11.221 14.319 -23.365 1.00 92.50 99 LEU A O 1
ATOM 836 N N . PHE A 1 100 ? 9.730 13.663 -24.916 1.00 93.50 100 PHE A N 1
ATOM 837 C CA . PHE A 1 100 ? 8.590 14.354 -24.319 1.00 93.50 100 PHE A CA 1
ATOM 838 C C . PHE A 1 100 ? 8.275 13.824 -22.914 1.00 93.50 100 PHE A C 1
ATOM 840 O O . PHE A 1 100 ? 8.098 14.614 -21.988 1.00 93.50 100 PHE A O 1
ATOM 847 N N . LEU A 1 101 ? 8.271 12.499 -22.718 1.00 92.81 101 LEU A N 1
ATOM 848 C CA . LEU A 1 101 ? 8.070 11.887 -21.402 1.00 92.81 101 LEU A CA 1
ATOM 849 C C . LEU A 1 101 ? 9.170 12.301 -20.414 1.00 92.81 101 LEU A C 1
ATOM 851 O O . LEU A 1 101 ? 8.873 12.647 -19.272 1.00 92.81 101 LEU A O 1
ATOM 855 N N . LEU A 1 102 ? 10.433 12.311 -20.848 1.00 93.44 102 LEU A N 1
ATOM 856 C CA . LEU A 1 102 ? 11.552 12.765 -20.025 1.00 93.44 102 LEU A CA 1
ATOM 857 C C . LEU A 1 102 ? 11.377 14.232 -19.612 1.00 93.44 102 LEU A C 1
ATOM 859 O O . LEU A 1 102 ? 11.556 14.564 -18.441 1.00 93.44 102 LEU A O 1
ATOM 863 N N . PHE A 1 103 ? 10.985 15.097 -20.548 1.00 93.94 103 PHE A N 1
ATOM 864 C CA . PHE A 1 103 ? 10.719 16.509 -20.280 1.00 93.94 103 PHE A CA 1
ATOM 865 C C . PHE A 1 103 ? 9.537 16.707 -19.321 1.00 93.94 103 PHE A C 1
ATOM 867 O O . PHE A 1 103 ? 9.635 17.478 -18.366 1.00 93.94 103 PHE A O 1
ATOM 874 N N . TYR A 1 104 ? 8.456 15.949 -19.505 1.00 94.50 104 TYR A N 1
ATOM 875 C CA . TYR A 1 104 ? 7.320 15.921 -18.586 1.00 94.50 104 TYR A CA 1
ATOM 876 C C . TYR A 1 104 ? 7.745 15.530 -17.160 1.00 94.50 104 TYR A C 1
ATOM 878 O O . TYR A 1 104 ? 7.403 16.228 -16.202 1.00 94.50 104 TYR A O 1
ATOM 886 N N . LEU A 1 105 ? 8.538 14.462 -17.004 1.00 94.19 105 LEU A N 1
ATOM 887 C CA . LEU A 1 105 ? 9.053 14.030 -15.699 1.00 94.19 105 LEU A CA 1
ATOM 888 C C . LEU A 1 105 ? 9.986 15.078 -15.076 1.00 94.19 105 LEU A C 1
ATOM 890 O O . LEU A 1 105 ? 9.909 15.325 -13.871 1.00 94.19 105 LEU A O 1
ATOM 894 N N . LEU A 1 106 ? 10.835 15.723 -15.886 1.00 93.81 106 LEU A N 1
ATOM 895 C CA . LEU A 1 106 ? 11.686 16.826 -15.440 1.00 93.81 106 LEU A CA 1
ATOM 896 C C . LEU A 1 106 ? 10.842 17.968 -14.872 1.00 93.81 106 LEU A C 1
ATOM 898 O O . LEU A 1 106 ? 11.113 18.406 -13.755 1.00 93.81 106 LEU A O 1
ATOM 902 N N . ILE A 1 107 ? 9.802 18.414 -15.580 1.00 92.50 107 ILE A N 1
ATOM 903 C CA . ILE A 1 107 ? 8.902 19.476 -15.105 1.00 92.50 107 ILE A CA 1
ATOM 904 C C . ILE A 1 107 ? 8.187 19.049 -13.820 1.00 92.50 107 ILE A C 1
ATOM 906 O O . ILE A 1 107 ? 8.233 19.777 -12.825 1.00 92.50 107 ILE A O 1
ATOM 910 N N . SER A 1 108 ? 7.572 17.861 -13.813 1.00 92.31 108 SER A N 1
ATOM 911 C CA . SER A 1 108 ? 6.815 17.356 -12.661 1.00 92.31 108 SER A CA 1
ATOM 912 C C . SER A 1 108 ? 7.678 17.307 -11.391 1.00 92.31 108 SER A C 1
ATOM 914 O O . SER A 1 108 ? 7.317 17.861 -10.349 1.00 92.31 108 SER A O 1
ATOM 916 N N . TYR A 1 109 ? 8.891 16.753 -11.480 1.00 93.62 109 TYR A N 1
ATOM 917 C CA . TYR A 1 109 ? 9.782 16.623 -10.322 1.00 93.62 109 TYR A CA 1
ATOM 918 C C . TYR A 1 109 ? 10.543 17.900 -9.971 1.00 93.62 109 TYR A C 1
ATOM 920 O O . TYR A 1 109 ? 10.992 18.060 -8.833 1.00 93.62 109 TYR A O 1
ATOM 928 N N . THR A 1 110 ? 10.654 18.849 -10.900 1.00 89.88 110 THR A N 1
ATOM 929 C CA . THR A 1 110 ? 11.207 20.175 -10.607 1.00 89.88 110 THR A CA 1
ATOM 930 C C . THR A 1 110 ? 10.372 20.882 -9.542 1.00 89.88 110 THR A C 1
ATOM 932 O O . THR A 1 110 ? 10.949 21.485 -8.633 1.00 89.88 110 THR A O 1
ATOM 935 N N . ASN A 1 111 ? 9.044 20.747 -9.583 1.00 88.00 111 ASN A N 1
ATOM 936 C CA . ASN A 1 111 ? 8.152 21.309 -8.566 1.00 88.00 111 ASN A CA 1
ATOM 937 C C . ASN A 1 111 ? 8.356 20.661 -7.191 1.00 88.00 111 ASN A C 1
ATOM 939 O O . ASN A 1 111 ? 8.410 21.368 -6.186 1.00 88.00 111 ASN A O 1
ATOM 943 N N . PHE A 1 112 ? 8.571 19.344 -7.154 1.00 87.50 112 PHE A N 1
ATOM 944 C CA . PHE A 1 112 ? 8.786 18.594 -5.914 1.00 87.50 112 PHE A CA 1
ATOM 945 C C . PHE A 1 112 ? 10.029 19.064 -5.137 1.00 87.50 112 PHE A C 1
ATOM 947 O O . PHE A 1 112 ? 10.020 19.138 -3.912 1.00 87.50 112 PHE A O 1
ATOM 954 N N . TYR A 1 113 ? 11.098 19.443 -5.845 1.00 90.19 113 TYR A N 1
ATOM 955 C CA . TYR A 1 113 ? 12.359 19.887 -5.239 1.00 90.19 113 TYR A CA 1
ATOM 956 C C . TYR A 1 113 ? 12.587 21.404 -5.336 1.00 90.19 113 TYR A C 1
ATOM 958 O O . TYR A 1 113 ? 13.732 21.858 -5.325 1.00 90.19 113 TYR A O 1
ATOM 966 N N . ARG A 1 114 ? 11.520 22.211 -5.438 1.00 88.81 114 ARG A N 1
ATOM 967 C CA . ARG A 1 114 ? 11.624 23.677 -5.578 1.00 88.81 114 ARG A CA 1
ATOM 968 C C . ARG A 1 114 ? 12.321 24.359 -4.395 1.00 88.81 114 ARG A C 1
ATOM 970 O O . ARG A 1 114 ? 13.001 25.357 -4.599 1.00 88.81 114 ARG A O 1
ATOM 977 N N . ASN A 1 115 ? 12.199 23.793 -3.196 1.00 89.06 115 ASN A N 1
ATOM 978 C CA . ASN A 1 115 ? 12.772 24.357 -1.970 1.00 89.06 115 ASN A CA 1
ATOM 979 C C . ASN A 1 115 ? 14.273 24.050 -1.791 1.00 89.06 115 ASN A C 1
ATOM 981 O O . ASN A 1 115 ? 14.898 24.533 -0.848 1.00 89.06 115 ASN A O 1
ATOM 985 N N . GLU A 1 116 ? 14.874 23.245 -2.673 1.00 90.56 116 GLU A N 1
ATOM 986 C CA . GLU A 1 116 ? 16.300 22.931 -2.609 1.00 90.56 116 GLU A CA 1
ATOM 987 C C . GLU A 1 116 ? 17.131 24.116 -3.129 1.00 90.56 116 GLU A C 1
ATOM 989 O O . GLU A 1 116 ? 17.138 24.406 -4.326 1.00 90.56 116 GLU A O 1
ATOM 994 N N . LYS A 1 117 ? 17.869 24.783 -2.229 1.00 89.69 117 LYS A N 1
ATOM 995 C CA . LYS A 1 117 ? 18.651 25.993 -2.551 1.00 89.69 117 LYS A CA 1
ATOM 996 C C . LYS A 1 117 ? 19.767 25.744 -3.572 1.00 89.69 117 LYS A C 1
ATOM 998 O O . LYS A 1 117 ? 20.094 26.620 -4.364 1.00 89.69 117 LYS A O 1
ATOM 1003 N N . SER A 1 118 ? 20.382 24.560 -3.549 1.00 94.94 118 SER A N 1
ATOM 1004 C CA . SER A 1 118 ? 21.495 24.231 -4.444 1.00 94.94 118 SER A CA 1
ATOM 1005 C C . SER A 1 118 ? 20.995 23.602 -5.741 1.00 94.94 118 SER A C 1
ATOM 1007 O O . SER A 1 118 ? 20.489 22.478 -5.743 1.00 94.94 118 SER A O 1
ATOM 1009 N N . LEU A 1 119 ? 21.235 24.282 -6.864 1.00 91.25 119 LEU A N 1
ATOM 1010 C CA . LEU A 1 119 ? 20.859 23.812 -8.200 1.00 91.25 119 LEU A CA 1
ATOM 1011 C C . LEU A 1 119 ? 21.483 22.445 -8.533 1.00 91.25 119 LEU A C 1
ATOM 1013 O O . LEU A 1 119 ? 20.791 21.549 -9.013 1.00 91.25 119 LEU A O 1
ATOM 1017 N N . ARG A 1 120 ? 22.758 22.227 -8.178 1.00 93.50 120 ARG A N 1
ATOM 1018 C CA . ARG A 1 120 ? 23.436 20.932 -8.373 1.00 93.50 120 ARG A CA 1
ATOM 1019 C C . ARG A 1 120 ? 22.775 19.806 -7.571 1.00 93.50 120 ARG A C 1
ATOM 1021 O O . ARG A 1 120 ? 22.576 18.714 -8.103 1.00 93.50 120 ARG A O 1
ATOM 1028 N N . LYS A 1 121 ? 22.414 20.055 -6.303 1.00 92.62 121 LYS A N 1
ATOM 1029 C CA . LYS A 1 121 ? 21.709 19.062 -5.468 1.00 92.62 121 LYS A CA 1
ATOM 1030 C C . LYS A 1 121 ? 20.312 18.773 -6.012 1.00 92.62 121 LYS A C 1
ATOM 1032 O O . LYS A 1 121 ? 19.920 17.609 -6.067 1.00 92.62 121 LYS A O 1
ATOM 1037 N N . ARG A 1 122 ? 19.601 19.808 -6.466 1.00 92.50 122 ARG A N 1
ATOM 1038 C CA . ARG A 1 122 ? 18.274 19.691 -7.078 1.00 92.50 122 ARG A CA 1
ATOM 1039 C C . ARG A 1 122 ? 18.306 18.816 -8.328 1.00 92.50 122 ARG A C 1
ATOM 1041 O O . ARG A 1 122 ? 17.566 17.839 -8.385 1.00 92.50 122 ARG A O 1
ATOM 1048 N N . ILE A 1 123 ? 19.209 19.094 -9.274 1.00 93.00 123 ILE A N 1
ATOM 1049 C CA . ILE A 1 123 ? 19.371 18.283 -10.493 1.00 93.00 123 ILE A CA 1
ATOM 1050 C C . ILE A 1 123 ? 19.700 16.830 -10.137 1.00 93.00 123 ILE A C 1
ATOM 1052 O O . ILE A 1 123 ? 19.088 15.921 -10.689 1.00 93.00 123 ILE A O 1
ATOM 1056 N N . LYS A 1 124 ? 20.601 16.597 -9.171 1.00 94.00 124 LYS A N 1
ATOM 1057 C CA . LYS A 1 124 ? 20.956 15.241 -8.720 1.00 94.00 124 LYS A CA 1
ATOM 1058 C C . LYS A 1 124 ? 19.760 14.482 -8.126 1.00 94.00 124 LYS A C 1
ATOM 1060 O O . LYS A 1 124 ? 19.612 13.289 -8.376 1.00 94.00 124 LYS A O 1
ATOM 1065 N N . LYS A 1 125 ? 18.911 15.142 -7.330 1.00 93.81 125 LYS A N 1
ATOM 1066 C CA . LYS A 1 125 ? 17.698 14.528 -6.760 1.00 93.81 125 LYS A CA 1
ATOM 1067 C C . LYS A 1 125 ? 16.658 14.223 -7.838 1.00 93.81 125 LYS A C 1
ATOM 1069 O O . LYS A 1 125 ? 16.111 13.124 -7.852 1.00 93.81 125 LYS A O 1
ATOM 1074 N N . ILE A 1 126 ? 16.440 15.160 -8.763 1.00 94.00 126 ILE A N 1
ATOM 1075 C CA . ILE A 1 126 ? 15.525 14.980 -9.896 1.00 94.00 126 ILE A CA 1
ATOM 1076 C C . ILE A 1 126 ? 15.987 13.813 -10.769 1.00 94.00 126 ILE A C 1
ATOM 1078 O O . ILE A 1 126 ? 15.199 12.907 -11.020 1.00 94.00 126 ILE A O 1
ATOM 1082 N N . SER A 1 127 ? 17.259 13.779 -11.177 1.00 93.50 127 SER A N 1
ATOM 1083 C CA . SER A 1 127 ? 17.778 12.703 -12.026 1.00 93.50 127 SER A CA 1
ATOM 1084 C C . SER A 1 127 ? 17.687 11.338 -11.343 1.00 93.50 127 SER A C 1
ATOM 1086 O O . SER A 1 127 ? 17.257 10.375 -11.973 1.00 93.50 127 SER A O 1
ATOM 1088 N N . LYS A 1 128 ? 17.987 11.263 -10.038 1.00 94.25 128 LYS A N 1
ATOM 1089 C CA . LYS A 1 128 ? 17.797 10.047 -9.231 1.00 94.25 128 LYS A CA 1
ATOM 1090 C C . LYS A 1 128 ? 16.332 9.594 -9.236 1.00 94.25 128 LYS A C 1
ATOM 1092 O O . LYS A 1 128 ? 16.068 8.430 -9.518 1.00 94.25 128 LYS A O 1
ATOM 1097 N N . LYS A 1 129 ? 15.381 10.504 -8.993 1.00 94.31 129 LYS A N 1
ATOM 1098 C CA . LYS A 1 129 ? 13.945 10.180 -8.988 1.00 94.31 129 LYS A CA 1
ATOM 1099 C C . LYS A 1 129 ? 13.446 9.758 -10.375 1.00 94.31 129 LYS A C 1
ATOM 1101 O O . LYS A 1 129 ? 12.648 8.828 -10.460 1.00 94.31 129 LYS A O 1
ATOM 1106 N N . ILE A 1 130 ? 13.928 10.375 -11.460 1.00 93.69 130 ILE A N 1
ATOM 1107 C CA . ILE A 1 130 ? 13.634 9.945 -12.842 1.00 93.69 130 ILE A CA 1
ATOM 1108 C C . ILE A 1 130 ? 14.159 8.532 -13.081 1.00 93.69 130 ILE A C 1
ATOM 1110 O O . ILE A 1 130 ? 13.396 7.685 -13.536 1.00 93.69 130 ILE A O 1
ATOM 1114 N N . LEU A 1 131 ? 15.419 8.259 -12.725 1.00 92.19 131 LEU A N 1
ATOM 1115 C CA . LEU A 1 131 ? 16.021 6.933 -12.873 1.00 92.19 131 LEU A CA 1
ATOM 1116 C C . LEU A 1 131 ? 15.227 5.872 -12.103 1.00 92.19 131 LEU A C 1
ATOM 1118 O O . LEU A 1 131 ? 14.958 4.791 -12.622 1.00 92.19 131 LEU A O 1
ATOM 1122 N N . ASP A 1 132 ? 14.793 6.204 -10.887 1.00 93.19 132 ASP A N 1
ATOM 1123 C CA . ASP A 1 132 ? 13.917 5.331 -10.123 1.00 93.19 132 ASP A CA 1
ATOM 1124 C C . ASP A 1 132 ? 12.573 5.151 -10.841 1.00 93.19 132 ASP A C 1
ATOM 1126 O O . ASP A 1 132 ? 12.132 4.015 -10.976 1.00 93.19 132 ASP A O 1
ATOM 1130 N N . THR A 1 133 ? 11.955 6.213 -11.367 1.00 92.44 133 THR A N 1
ATOM 1131 C CA . THR A 1 133 ? 10.667 6.176 -12.101 1.00 92.44 133 THR A CA 1
ATOM 1132 C C . THR A 1 133 ? 10.700 5.232 -13.301 1.00 92.44 133 THR A C 1
ATOM 1134 O O . THR A 1 133 ? 9.758 4.469 -13.504 1.00 92.44 133 THR A O 1
ATOM 1137 N N . ILE A 1 134 ? 11.785 5.259 -14.079 1.00 88.88 134 ILE A N 1
ATOM 1138 C CA . ILE A 1 134 ? 11.950 4.419 -15.275 1.00 88.88 134 ILE A CA 1
ATOM 1139 C C . ILE A 1 134 ? 12.421 2.996 -14.953 1.00 88.88 134 ILE A C 1
ATOM 1141 O O . ILE A 1 134 ? 12.487 2.164 -15.854 1.00 88.88 134 ILE A O 1
ATOM 1145 N N . ASN A 1 135 ? 12.734 2.676 -13.693 1.00 86.50 135 ASN A N 1
ATOM 1146 C CA . ASN A 1 135 ? 13.078 1.314 -13.292 1.00 86.50 135 ASN A CA 1
ATOM 1147 C C . ASN A 1 135 ? 11.828 0.410 -13.318 1.00 86.50 135 ASN A C 1
ATOM 1149 O O . ASN A 1 135 ? 11.118 0.234 -12.322 1.00 86.50 135 ASN A O 1
ATOM 1153 N N . LEU A 1 136 ? 11.568 -0.167 -14.494 1.00 71.81 136 LEU A N 1
ATOM 1154 C CA . LEU A 1 136 ? 10.371 -0.950 -14.812 1.00 71.81 136 LEU A CA 1
ATOM 1155 C C . LEU A 1 136 ? 10.234 -2.229 -13.990 1.00 71.81 136 LEU A C 1
ATOM 1157 O O . LEU A 1 136 ? 9.116 -2.624 -13.655 1.00 71.81 136 LEU A O 1
ATOM 1161 N N . LEU A 1 137 ? 11.364 -2.865 -13.679 1.00 71.12 137 LEU A N 1
ATOM 1162 C CA . LEU A 1 137 ? 11.413 -4.237 -13.176 1.00 71.12 137 LEU A CA 1
ATOM 1163 C C . LEU A 1 137 ? 11.635 -4.327 -11.665 1.00 71.12 137 LEU A C 1
ATOM 1165 O O . LEU A 1 137 ? 11.460 -5.404 -11.111 1.00 71.12 137 LEU A O 1
ATOM 1169 N N . GLY A 1 138 ? 12.028 -3.241 -10.995 1.00 81.50 138 GLY A N 1
ATOM 1170 C CA . GLY A 1 138 ? 12.315 -3.243 -9.558 1.00 81.50 138 GLY A CA 1
ATOM 1171 C C . GLY A 1 138 ? 11.282 -2.492 -8.719 1.00 81.50 138 GLY A C 1
ATOM 1172 O O . GLY A 1 138 ? 10.646 -1.533 -9.183 1.00 81.50 138 GLY A O 1
ATOM 1173 N N . SER A 1 139 ? 11.151 -2.897 -7.457 1.00 87.25 139 SER A N 1
ATOM 1174 C CA . SER A 1 139 ? 10.660 -2.007 -6.406 1.00 87.25 139 SER A CA 1
ATOM 1175 C C . SER A 1 139 ? 11.724 -0.978 -6.034 1.00 87.25 139 SER A C 1
ATOM 1177 O O . SER A 1 139 ? 12.928 -1.219 -6.160 1.00 87.25 139 SER A O 1
ATOM 1179 N N . VAL A 1 140 ? 11.273 0.145 -5.507 1.00 92.19 140 VAL A N 1
ATOM 1180 C CA . VAL A 1 140 ? 12.122 1.142 -4.868 1.00 92.19 140 VAL A CA 1
ATOM 1181 C C . VAL A 1 140 ? 12.523 0.674 -3.469 1.00 92.19 140 VAL A C 1
ATOM 1183 O O . VAL A 1 140 ? 11.789 -0.051 -2.802 1.00 92.19 140 VAL A O 1
ATOM 1186 N N . ASP A 1 141 ? 13.721 1.072 -3.055 1.00 92.88 141 ASP A N 1
ATOM 1187 C CA . ASP A 1 141 ? 14.223 0.871 -1.698 1.00 92.88 141 ASP A CA 1
ATOM 1188 C C . ASP A 1 141 ? 13.274 1.523 -0.661 1.00 92.88 141 ASP A C 1
ATOM 1190 O O . ASP A 1 141 ? 12.855 2.670 -0.869 1.00 92.88 141 ASP A O 1
ATOM 1194 N N . PRO A 1 142 ? 12.936 0.845 0.449 1.00 94.12 142 PRO A N 1
ATOM 1195 C CA . PRO A 1 142 ? 12.099 1.392 1.519 1.00 94.12 142 PRO A CA 1
ATOM 1196 C C . PRO A 1 142 ? 12.493 2.792 2.010 1.00 94.12 142 PRO A C 1
ATOM 1198 O O . PRO A 1 142 ? 11.618 3.634 2.218 1.00 94.12 142 PRO A O 1
ATOM 1201 N N . CYS A 1 143 ? 13.783 3.105 2.112 1.00 93.62 143 CYS A N 1
ATOM 1202 C CA . CYS A 1 143 ? 14.258 4.419 2.550 1.00 93.62 143 CYS A CA 1
ATOM 1203 C C . CYS A 1 143 ? 13.967 5.509 1.517 1.00 93.62 143 CYS A C 1
ATOM 1205 O O . CYS A 1 143 ? 13.617 6.638 1.864 1.00 93.62 143 CYS A O 1
ATOM 1207 N N . LYS A 1 144 ? 14.026 5.169 0.227 1.00 94.50 144 LYS A N 1
ATOM 1208 C CA . LYS A 1 144 ? 13.595 6.077 -0.843 1.00 94.50 144 LYS A CA 1
ATOM 1209 C C . LYS A 1 144 ? 12.078 6.271 -0.843 1.00 94.50 144 LYS A C 1
ATOM 1211 O O . LYS A 1 144 ? 11.627 7.353 -1.195 1.00 94.50 144 LYS A O 1
ATOM 1216 N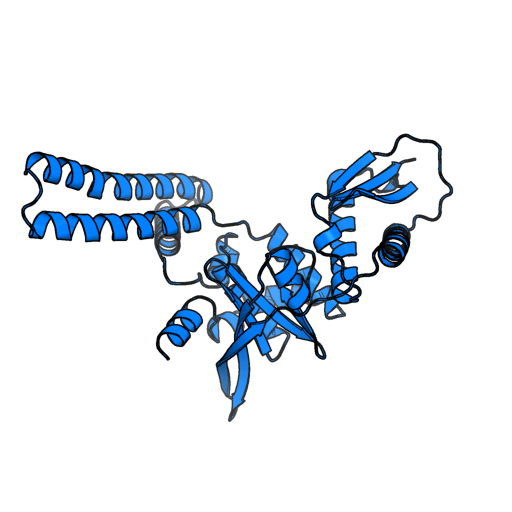 N . ILE A 1 145 ? 11.286 5.278 -0.431 1.00 95.44 145 ILE A N 1
ATOM 1217 C CA . ILE A 1 145 ? 9.829 5.440 -0.272 1.00 95.44 145 ILE A CA 1
ATOM 1218 C C . ILE A 1 145 ? 9.531 6.450 0.845 1.00 95.44 145 ILE A C 1
ATOM 1220 O O . ILE A 1 145 ? 8.697 7.333 0.648 1.00 95.44 145 ILE A O 1
ATOM 1224 N N . LEU A 1 146 ? 10.266 6.397 1.963 1.00 94.88 146 LEU A N 1
ATOM 1225 C CA . LEU A 1 146 ? 10.187 7.411 3.024 1.00 94.88 146 LEU A CA 1
ATOM 1226 C C . LEU A 1 146 ? 10.595 8.811 2.530 1.00 94.88 146 LEU A C 1
ATOM 1228 O O . LEU A 1 146 ? 9.951 9.798 2.885 1.00 94.88 146 LEU A O 1
ATOM 1232 N N . GLU A 1 147 ? 11.642 8.902 1.701 1.00 93.56 147 GLU A N 1
ATOM 1233 C CA . GLU A 1 147 ? 12.111 10.163 1.102 1.00 93.56 147 GLU A CA 1
ATOM 1234 C C . GLU A 1 147 ? 11.081 10.741 0.118 1.00 93.56 147 GLU A C 1
ATOM 1236 O O . GLU A 1 147 ? 10.790 11.938 0.130 1.00 93.56 147 GLU A O 1
ATOM 1241 N N . TYR A 1 148 ? 10.543 9.897 -0.762 1.00 93.88 148 TYR A N 1
ATOM 1242 C CA . TYR A 1 148 ? 9.679 10.310 -1.864 1.00 93.88 148 TYR A CA 1
ATOM 1243 C C . TYR A 1 148 ? 8.223 10.461 -1.468 1.00 93.88 148 TYR A C 1
ATOM 1245 O O . TYR A 1 148 ? 7.513 11.180 -2.167 1.00 93.88 148 TYR A O 1
ATOM 1253 N N . LYS A 1 149 ? 7.786 9.786 -0.398 1.00 95.56 149 LYS A N 1
ATOM 1254 C CA . LYS A 1 149 ? 6.377 9.695 0.006 1.00 95.56 149 LYS A CA 1
ATOM 1255 C C . LYS A 1 149 ? 5.470 9.220 -1.131 1.00 95.56 149 LYS A C 1
ATOM 1257 O O . LYS A 1 149 ? 4.315 9.616 -1.221 1.00 95.56 149 LYS A O 1
ATOM 1262 N N . GLN A 1 150 ? 6.011 8.400 -2.029 1.00 95.44 150 GLN A N 1
ATOM 1263 C CA . GLN A 1 150 ? 5.321 7.906 -3.214 1.00 95.44 150 GLN A CA 1
ATOM 1264 C C . GLN A 1 150 ? 5.695 6.446 -3.477 1.00 95.44 150 GLN A C 1
ATOM 1266 O O . GLN A 1 150 ? 6.876 6.098 -3.424 1.00 95.44 150 GLN A O 1
ATOM 1271 N N . ALA A 1 151 ? 4.708 5.606 -3.788 1.00 96.00 151 ALA A N 1
ATOM 1272 C CA . ALA A 1 151 ? 4.899 4.179 -4.055 1.00 96.00 151 ALA A CA 1
ATOM 1273 C C . ALA A 1 151 ? 3.854 3.624 -5.042 1.00 96.00 151 ALA A C 1
ATOM 1275 O O . ALA A 1 151 ? 2.748 4.149 -5.164 1.00 96.00 151 ALA A O 1
ATOM 1276 N N . ILE A 1 152 ? 4.194 2.543 -5.750 1.00 94.81 152 ILE A N 1
ATOM 1277 C CA . ILE A 1 152 ? 3.225 1.659 -6.436 1.00 94.81 152 ILE A CA 1
ATOM 1278 C C . ILE A 1 152 ? 3.079 0.330 -5.679 1.00 94.81 152 ILE A C 1
ATOM 1280 O O . ILE A 1 152 ? 3.804 0.090 -4.722 1.00 94.81 152 ILE A O 1
ATOM 1284 N N . CYS A 1 153 ? 2.189 -0.571 -6.108 1.00 94.44 153 CYS A N 1
ATOM 1285 C CA . CYS A 1 153 ? 1.840 -1.784 -5.347 1.00 94.44 153 CYS A CA 1
ATOM 1286 C C . CYS A 1 153 ? 3.053 -2.621 -4.895 1.00 94.44 153 CYS A C 1
ATOM 1288 O O . CYS A 1 153 ? 3.148 -2.979 -3.728 1.00 94.44 153 CYS A O 1
ATOM 1290 N N . ARG A 1 154 ? 4.040 -2.854 -5.774 1.00 94.62 154 ARG A N 1
ATOM 1291 C CA . ARG A 1 154 ? 5.278 -3.581 -5.419 1.00 94.62 154 ARG A CA 1
ATOM 1292 C C . ARG A 1 154 ? 6.186 -2.840 -4.434 1.00 94.62 154 ARG A C 1
ATOM 1294 O O . ARG A 1 154 ? 6.858 -3.476 -3.629 1.00 94.62 154 ARG A O 1
ATOM 1301 N N . ASP A 1 155 ? 6.189 -1.509 -4.494 1.00 96.12 155 ASP A N 1
ATOM 1302 C CA . ASP A 1 155 ? 6.926 -0.660 -3.558 1.00 96.12 155 ASP A CA 1
ATOM 1303 C C . ASP A 1 155 ? 6.251 -0.719 -2.180 1.00 96.12 155 ASP A C 1
ATOM 1305 O O . ASP A 1 155 ? 6.927 -0.945 -1.180 1.00 96.12 155 ASP A O 1
ATOM 1309 N N . TYR A 1 156 ? 4.914 -0.615 -2.137 1.00 96.44 156 TYR A N 1
ATOM 1310 C CA . TYR A 1 156 ? 4.127 -0.811 -0.917 1.00 96.44 156 TYR A CA 1
ATOM 1311 C C . TYR A 1 156 ? 4.346 -2.199 -0.325 1.00 96.44 156 TYR A C 1
ATOM 1313 O O . TYR A 1 156 ? 4.592 -2.296 0.872 1.00 96.44 156 TYR A O 1
ATOM 1321 N N . ALA A 1 157 ? 4.306 -3.261 -1.132 1.00 97.44 157 ALA A N 1
ATOM 1322 C CA . ALA A 1 157 ? 4.515 -4.619 -0.644 1.00 97.44 157 ALA A CA 1
ATOM 1323 C C . ALA A 1 157 ? 5.906 -4.782 -0.008 1.00 97.44 157 ALA A C 1
ATOM 1325 O O . ALA A 1 157 ? 6.011 -5.231 1.136 1.00 97.44 157 ALA A O 1
ATOM 1326 N N . ARG A 1 158 ? 6.969 -4.326 -0.688 1.00 97.56 158 ARG A N 1
ATOM 1327 C CA . ARG A 1 158 ? 8.334 -4.368 -0.142 1.00 97.56 158 ARG A CA 1
ATOM 1328 C C . ARG A 1 158 ? 8.472 -3.547 1.132 1.00 97.56 158 ARG A C 1
ATOM 1330 O O . ARG A 1 158 ? 8.999 -4.048 2.118 1.00 97.56 158 ARG A O 1
ATOM 1337 N N . PHE A 1 159 ? 7.982 -2.309 1.124 1.00 98.06 159 PHE A N 1
ATOM 1338 C CA . PHE A 1 159 ? 8.027 -1.421 2.284 1.00 98.06 159 PHE A CA 1
ATOM 1339 C C . PHE A 1 159 ? 7.282 -2.020 3.481 1.00 98.06 159 PHE A C 1
ATOM 1341 O O . PHE A 1 159 ? 7.821 -2.093 4.580 1.00 98.06 159 PHE A O 1
ATOM 1348 N N . THR A 1 160 ? 6.067 -2.517 3.252 1.00 98.25 160 THR A N 1
ATOM 1349 C CA . THR A 1 160 ? 5.241 -3.170 4.274 1.00 98.25 160 THR A CA 1
ATOM 1350 C C . THR A 1 160 ? 5.923 -4.418 4.816 1.00 98.25 160 THR A C 1
ATOM 1352 O O . THR A 1 160 ? 5.959 -4.608 6.026 1.00 98.25 160 THR A O 1
ATOM 1355 N N . ALA A 1 161 ? 6.530 -5.234 3.953 1.00 98.38 161 ALA A N 1
ATOM 1356 C CA . ALA A 1 161 ? 7.295 -6.400 4.377 1.00 98.38 161 ALA A CA 1
ATOM 1357 C C . ALA A 1 161 ? 8.510 -6.010 5.228 1.00 98.38 161 ALA A C 1
ATOM 1359 O O . ALA A 1 161 ? 8.759 -6.661 6.236 1.00 98.38 161 ALA A O 1
ATOM 1360 N N . SER A 1 162 ? 9.228 -4.929 4.896 1.00 98.19 162 SER A N 1
ATOM 1361 C CA . SER A 1 162 ? 10.320 -4.422 5.739 1.00 98.19 162 SER A CA 1
ATOM 1362 C C . SER A 1 162 ? 9.845 -4.004 7.131 1.00 98.19 162 SER A C 1
ATOM 1364 O O . SER A 1 162 ? 10.545 -4.258 8.113 1.00 98.19 162 SER A O 1
ATOM 1366 N N . LEU A 1 163 ? 8.659 -3.393 7.234 1.00 98.44 163 LEU A N 1
ATOM 1367 C CA . LEU A 1 163 ? 8.059 -3.046 8.524 1.00 98.44 163 LEU A CA 1
ATOM 1368 C C . LEU A 1 163 ? 7.645 -4.300 9.302 1.00 98.44 163 LEU A C 1
ATOM 1370 O O . LEU A 1 163 ? 8.080 -4.495 10.433 1.00 98.44 163 LEU A O 1
ATOM 1374 N N . LEU A 1 164 ? 6.840 -5.166 8.683 1.00 98.44 164 LEU A N 1
ATOM 1375 C CA . LEU A 1 164 ? 6.275 -6.352 9.324 1.00 98.44 164 LEU A CA 1
ATOM 1376 C C . LEU A 1 164 ? 7.349 -7.349 9.736 1.00 98.44 164 LEU A C 1
ATOM 1378 O O . LEU A 1 164 ? 7.264 -7.903 10.821 1.00 98.44 164 LEU A O 1
ATOM 1382 N N . LEU A 1 165 ? 8.404 -7.531 8.945 1.00 98.06 165 LEU A N 1
ATOM 1383 C CA . LEU A 1 165 ? 9.492 -8.421 9.327 1.00 98.06 165 LEU A CA 1
ATOM 1384 C C . LEU A 1 165 ? 10.172 -7.944 10.617 1.00 98.06 165 LEU A C 1
ATOM 1386 O O . LEU A 1 165 ? 10.592 -8.771 11.412 1.00 98.06 165 LEU A O 1
ATOM 1390 N N . ASN A 1 166 ? 10.265 -6.642 10.900 1.00 97.69 166 ASN A N 1
ATOM 1391 C CA . ASN A 1 166 ? 10.782 -6.170 12.195 1.00 97.69 166 ASN A CA 1
ATOM 1392 C C . ASN A 1 166 ? 9.888 -6.535 13.399 1.00 97.69 166 ASN A C 1
ATOM 1394 O O . ASN A 1 166 ? 10.362 -6.457 14.528 1.00 97.69 166 ASN A O 1
ATOM 1398 N N . LEU A 1 167 ? 8.641 -6.944 13.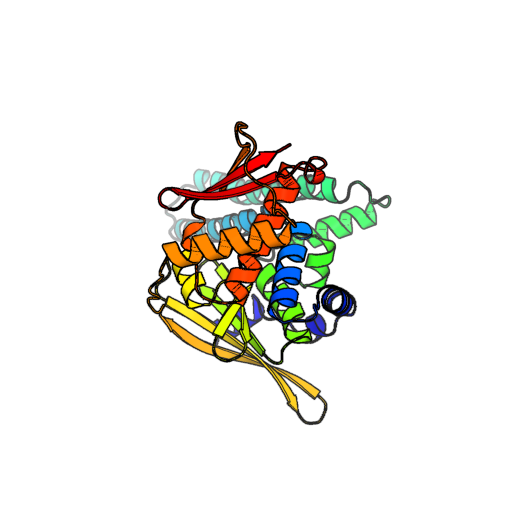165 1.00 97.81 167 LEU A N 1
ATOM 1399 C CA . LEU A 1 167 ? 7.645 -7.270 14.189 1.00 97.81 167 LEU A CA 1
ATOM 1400 C C . LEU A 1 167 ? 7.319 -8.769 14.253 1.00 97.81 167 LEU A C 1
ATOM 1402 O O . LEU A 1 167 ? 7.061 -9.288 15.333 1.00 97.81 167 LEU A O 1
ATOM 1406 N N . TYR A 1 168 ? 7.377 -9.460 13.115 1.00 97.69 168 TYR A N 1
ATOM 1407 C CA . TYR A 1 168 ? 6.947 -10.843 12.934 1.00 97.69 168 TYR A CA 1
ATOM 1408 C C . TYR A 1 168 ? 8.062 -11.683 12.289 1.00 97.69 168 TYR A C 1
ATOM 1410 O O . TYR A 1 168 ? 8.868 -11.161 11.510 1.00 97.69 168 TYR A O 1
ATOM 1418 N N . PRO A 1 169 ? 8.128 -12.994 12.580 1.00 96.06 169 PRO A N 1
ATOM 1419 C CA . PRO A 1 169 ? 9.172 -13.869 12.040 1.00 96.06 169 PRO A CA 1
ATOM 1420 C C . PRO A 1 169 ? 9.021 -14.129 10.534 1.00 96.06 169 PRO A C 1
ATOM 1422 O O . PRO A 1 169 ? 10.005 -14.417 9.849 1.00 96.06 169 PRO A O 1
ATOM 1425 N N . GLU A 1 170 ? 7.802 -14.008 10.010 1.00 97.62 170 GLU A N 1
ATOM 1426 C CA . GLU A 1 170 ? 7.467 -14.298 8.622 1.00 97.62 170 GLU A CA 1
ATOM 1427 C C . GLU A 1 170 ? 6.410 -13.341 8.071 1.00 97.62 170 GLU A C 1
ATOM 1429 O O . GLU A 1 170 ? 5.598 -12.781 8.808 1.00 97.62 170 GLU A O 1
ATOM 1434 N N . VAL A 1 171 ? 6.424 -13.172 6.750 1.00 98.56 171 VAL A N 1
ATOM 1435 C CA . VAL A 1 171 ? 5.411 -12.429 5.995 1.00 98.56 171 VAL A CA 1
ATOM 1436 C C . VAL A 1 171 ? 5.043 -13.184 4.724 1.00 98.56 171 VAL A C 1
ATOM 1438 O O . VAL A 1 171 ? 5.820 -13.992 4.204 1.00 98.56 171 VAL A O 1
ATOM 1441 N N . TYR A 1 172 ? 3.865 -12.883 4.198 1.00 98.62 172 TYR A N 1
ATOM 1442 C CA . TYR A 1 172 ? 3.319 -13.485 2.990 1.00 98.62 172 TYR A CA 1
ATOM 1443 C C . TYR A 1 172 ? 3.163 -12.427 1.900 1.00 98.62 172 TYR A C 1
ATOM 1445 O O . TYR A 1 172 ? 2.909 -11.262 2.191 1.00 98.62 172 TYR A O 1
ATOM 1453 N N . PHE A 1 173 ? 3.294 -12.825 0.638 1.00 98.56 173 PHE A N 1
ATOM 1454 C CA . PHE A 1 173 ? 2.980 -11.972 -0.507 1.00 98.56 173 PHE A CA 1
ATOM 1455 C C . PHE A 1 173 ? 1.910 -12.633 -1.361 1.00 98.56 173 PHE A C 1
ATOM 1457 O O . PHE A 1 173 ? 2.130 -13.715 -1.908 1.00 98.56 173 PHE A O 1
ATOM 1464 N N . ALA A 1 174 ? 0.777 -11.956 -1.505 1.00 98.06 174 ALA A N 1
ATOM 1465 C CA . ALA A 1 174 ? -0.296 -12.333 -2.410 1.00 98.06 174 ALA A CA 1
ATOM 1466 C C . ALA A 1 174 ? -0.101 -11.611 -3.745 1.00 98.06 174 ALA A C 1
ATOM 1468 O O . ALA A 1 174 ? -0.068 -10.378 -3.775 1.00 98.06 174 ALA A O 1
ATOM 1469 N N . LYS A 1 175 ? 0.044 -12.352 -4.849 1.00 96.69 175 LYS A N 1
ATOM 1470 C CA . LYS A 1 175 ? 0.356 -11.788 -6.170 1.00 96.69 175 LYS A CA 1
ATOM 1471 C C . LYS A 1 175 ? -0.621 -12.256 -7.249 1.00 96.69 175 LYS A C 1
ATOM 1473 O O . LYS A 1 175 ? -0.871 -13.449 -7.409 1.00 96.69 175 LYS A O 1
ATOM 1478 N N . PHE A 1 176 ? -1.047 -11.309 -8.085 1.00 94.38 176 PHE A N 1
ATOM 1479 C CA . PHE A 1 176 ? -1.634 -11.555 -9.406 1.00 94.38 176 PHE A CA 1
ATOM 1480 C C . PHE A 1 176 ? -1.138 -10.514 -10.427 1.00 94.38 176 PHE A C 1
ATOM 1482 O O . PHE A 1 176 ? -0.365 -9.623 -10.087 1.00 94.38 176 PHE A O 1
ATOM 1489 N N . PHE A 1 177 ? -1.539 -10.635 -11.699 1.00 84.38 177 PHE A N 1
ATOM 1490 C CA . PHE A 1 177 ? -0.931 -9.941 -12.853 1.00 84.38 177 PHE A CA 1
ATOM 1491 C C . PHE A 1 177 ? -0.592 -8.449 -12.655 1.00 84.38 177 PHE A C 1
ATOM 1493 O O . PHE A 1 177 ? 0.448 -7.992 -13.120 1.00 84.38 177 PHE A O 1
ATOM 1500 N N . SER A 1 178 ? -1.440 -7.683 -11.969 1.00 85.81 178 SER A N 1
ATOM 1501 C CA . SER A 1 178 ? -1.280 -6.231 -11.828 1.00 85.81 178 SER A CA 1
ATOM 1502 C C . SER A 1 178 ? -1.109 -5.748 -10.390 1.00 85.81 178 SER A C 1
ATOM 1504 O O . SER A 1 178 ? -1.082 -4.536 -10.175 1.00 85.81 178 SER A O 1
ATOM 1506 N N . HIS A 1 179 ? -1.041 -6.654 -9.413 1.00 94.62 179 HIS A N 1
ATOM 1507 C CA . HIS A 1 179 ? -1.086 -6.285 -8.002 1.00 94.62 179 HIS A CA 1
ATOM 1508 C C . HIS A 1 179 ? -0.312 -7.261 -7.122 1.00 94.62 179 HIS A C 1
ATOM 1510 O O . HIS A 1 179 ? -0.231 -8.459 -7.397 1.00 94.62 179 HIS A O 1
ATOM 1516 N N . VAL A 1 180 ? 0.254 -6.719 -6.053 1.00 96.19 180 VAL A N 1
ATOM 1517 C CA . VAL A 1 180 ? 0.902 -7.484 -4.997 1.00 96.19 180 VAL A CA 1
ATOM 1518 C C . VAL A 1 180 ? 0.638 -6.777 -3.678 1.00 96.19 180 VAL A C 1
ATOM 1520 O O . VAL A 1 180 ? 0.765 -5.553 -3.604 1.00 96.19 180 VAL A O 1
ATOM 1523 N N . ALA A 1 181 ? 0.276 -7.550 -2.663 1.00 97.94 181 ALA A N 1
ATOM 1524 C CA . ALA A 1 181 ? 0.085 -7.075 -1.302 1.00 97.94 181 ALA A CA 1
ATOM 1525 C C . ALA A 1 181 ? 0.834 -7.981 -0.327 1.00 97.94 181 ALA A C 1
ATOM 1527 O O . ALA A 1 181 ? 1.045 -9.168 -0.597 1.00 97.94 181 ALA A O 1
ATOM 1528 N N . THR A 1 182 ? 1.237 -7.407 0.801 1.00 98.56 182 THR A N 1
ATOM 1529 C CA . THR A 1 182 ? 1.920 -8.137 1.870 1.00 98.56 182 THR A CA 1
ATOM 1530 C C . THR A 1 182 ? 0.906 -8.505 2.937 1.00 98.56 182 THR A C 1
ATOM 1532 O O . THR A 1 182 ? 0.035 -7.703 3.252 1.00 98.56 182 THR A O 1
ATOM 1535 N N . GLY A 1 183 ? 1.020 -9.698 3.502 1.00 98.50 183 GLY A N 1
ATOM 1536 C CA . GLY A 1 183 ? 0.234 -10.127 4.646 1.00 98.50 183 GLY A CA 1
ATOM 1537 C C . GLY A 1 183 ? 1.099 -10.680 5.768 1.00 98.50 183 GLY A C 1
ATOM 1538 O O . GLY A 1 183 ? 2.284 -10.970 5.582 1.00 98.50 183 GLY A O 1
ATOM 1539 N N . VAL A 1 184 ? 0.491 -10.833 6.934 1.00 98.56 184 VAL A N 1
ATOM 1540 C CA . VAL A 1 184 ? 1.084 -11.475 8.111 1.00 98.56 184 VAL A CA 1
ATOM 1541 C C . VAL A 1 184 ? 0.160 -12.590 8.582 1.00 98.56 184 VAL A C 1
ATOM 1543 O O . VAL A 1 184 ? -1.058 -12.450 8.494 1.00 98.56 184 VAL A O 1
ATOM 1546 N N . LYS A 1 185 ? 0.733 -13.698 9.054 1.00 98.25 185 LYS A N 1
ATOM 1547 C CA . LYS A 1 185 ? -0.029 -14.771 9.694 1.00 98.25 185 LYS A CA 1
ATOM 1548 C C . LYS A 1 185 ? -0.104 -14.495 11.198 1.00 98.25 185 LYS A C 1
ATOM 1550 O O . LYS A 1 185 ? 0.939 -14.362 11.834 1.00 98.25 185 LYS A O 1
ATOM 1555 N N . ILE A 1 186 ? -1.318 -14.392 11.731 1.00 98.06 186 ILE A N 1
ATOM 1556 C CA . ILE A 1 186 ? -1.605 -14.317 13.169 1.00 98.06 186 ILE A CA 1
ATOM 1557 C C . ILE A 1 186 ? -2.573 -15.460 13.458 1.00 98.06 186 ILE A C 1
ATOM 1559 O O . ILE A 1 186 ? -3.586 -15.599 12.769 1.00 98.06 186 ILE A O 1
ATOM 1563 N N . ASP A 1 187 ? -2.208 -16.311 14.414 1.00 95.75 187 ASP A N 1
ATOM 1564 C CA . ASP A 1 187 ? -2.823 -17.624 14.620 1.00 95.75 187 ASP A CA 1
ATOM 1565 C C . ASP A 1 187 ? -2.866 -18.413 13.306 1.00 95.75 187 ASP A C 1
ATOM 1567 O O . ASP A 1 187 ? -1.818 -18.614 12.693 1.00 95.75 187 ASP A O 1
ATOM 1571 N N . ASP A 1 188 ? -4.043 -18.820 12.830 1.00 95.69 188 ASP A N 1
ATOM 1572 C CA . ASP A 1 188 ? -4.212 -19.548 11.568 1.00 95.69 188 ASP A CA 1
ATOM 1573 C C . ASP A 1 188 ? -4.698 -18.692 10.393 1.00 95.69 188 ASP A C 1
ATOM 1575 O O . ASP A 1 188 ? -4.915 -19.207 9.294 1.00 95.69 188 ASP A O 1
ATOM 1579 N N . THR A 1 189 ? -4.761 -17.373 10.577 1.00 97.62 189 THR A N 1
ATOM 1580 C CA . THR A 1 189 ? -5.319 -16.446 9.591 1.00 97.62 189 THR A CA 1
ATOM 1581 C C . THR A 1 189 ? -4.238 -15.542 9.002 1.00 97.62 189 THR A C 1
ATOM 1583 O O . THR A 1 189 ? -3.415 -14.963 9.713 1.00 97.62 189 THR A O 1
ATOM 1586 N N . ILE A 1 190 ? -4.231 -15.398 7.672 1.00 98.44 190 ILE A N 1
ATOM 1587 C CA . ILE A 1 190 ? -3.371 -14.436 6.971 1.00 98.44 190 ILE A CA 1
ATOM 1588 C C . ILE A 1 190 ? -4.147 -13.132 6.782 1.00 98.44 190 ILE A C 1
ATOM 1590 O O . ILE A 1 190 ? -5.154 -13.108 6.075 1.00 98.44 190 ILE A O 1
ATOM 1594 N N . TYR A 1 191 ? -3.642 -12.047 7.364 1.00 98.69 191 TYR A N 1
ATOM 1595 C CA . TYR A 1 191 ? -4.209 -10.704 7.256 1.00 98.69 191 TYR A CA 1
ATOM 1596 C C . TYR A 1 191 ? -3.446 -9.884 6.224 1.00 98.69 191 TYR A C 1
ATOM 1598 O O . TYR A 1 191 ? -2.227 -9.726 6.318 1.00 98.69 191 TYR A O 1
ATOM 1606 N N . MET A 1 192 ? -4.165 -9.351 5.242 1.00 98.50 192 MET A N 1
ATOM 1607 C CA . MET A 1 192 ? -3.611 -8.609 4.116 1.00 98.50 192 MET A CA 1
ATOM 1608 C C . MET A 1 192 ? -3.509 -7.115 4.421 1.00 98.50 192 MET A C 1
ATOM 1610 O O . MET A 1 192 ? -4.481 -6.463 4.801 1.00 98.50 192 MET A O 1
ATOM 1614 N N . ILE A 1 193 ? -2.317 -6.563 4.200 1.00 98.25 193 ILE A N 1
ATOM 1615 C CA . ILE A 1 193 ? -1.951 -5.167 4.436 1.00 98.25 193 ILE A CA 1
ATOM 1616 C C . ILE A 1 193 ? -1.752 -4.486 3.075 1.00 98.25 193 ILE A C 1
ATOM 1618 O O . ILE A 1 193 ? -0.668 -4.515 2.487 1.00 98.25 193 ILE A O 1
ATOM 1622 N N . ASP A 1 194 ? -2.833 -3.901 2.551 1.00 96.56 194 ASP A N 1
ATOM 1623 C CA . ASP A 1 194 ? -2.912 -3.374 1.182 1.00 96.56 194 ASP A CA 1
ATOM 1624 C C . ASP A 1 194 ? -3.285 -1.880 1.139 1.00 96.56 194 ASP A C 1
ATOM 1626 O O . ASP A 1 194 ? -4.426 -1.505 0.881 1.00 96.56 194 ASP A O 1
ATOM 1630 N N . GLN A 1 195 ? -2.289 -1.016 1.374 1.00 92.19 195 GLN A N 1
ATOM 1631 C CA . GLN A 1 195 ? -2.295 0.456 1.225 1.00 92.19 195 GLN A CA 1
ATOM 1632 C C . GLN A 1 195 ? -3.236 1.261 2.136 1.00 92.19 195 GLN A C 1
ATOM 1634 O O . GLN A 1 195 ? -2.863 2.356 2.562 1.00 92.19 195 GLN A O 1
ATOM 1639 N N . LYS A 1 196 ? -4.459 0.790 2.390 1.00 94.75 196 LYS A N 1
ATOM 1640 C CA . LYS A 1 196 ? -5.496 1.499 3.147 1.00 94.75 196 LYS A CA 1
ATOM 1641 C C . LYS A 1 196 ? -6.321 0.526 3.975 1.00 94.75 196 LYS A C 1
ATOM 1643 O O . LYS A 1 196 ? -6.445 -0.642 3.638 1.00 94.75 196 LYS A O 1
ATOM 1648 N N . LEU A 1 197 ? -6.917 1.058 5.038 1.00 96.69 197 LEU A N 1
ATOM 1649 C CA . LEU A 1 197 ? -7.968 0.370 5.777 1.00 96.69 197 LEU A CA 1
ATOM 1650 C C . LEU A 1 197 ? -9.199 0.105 4.881 1.00 96.69 197 LEU A C 1
ATOM 1652 O O . LEU A 1 197 ? -9.450 0.892 3.958 1.00 96.69 197 LEU A O 1
ATOM 1656 N N . PRO A 1 198 ? -10.004 -0.927 5.194 1.00 97.31 198 PRO A N 1
ATOM 1657 C CA . PRO A 1 198 ? -9.828 -1.870 6.306 1.00 97.31 198 PRO A CA 1
ATOM 1658 C C . PRO A 1 198 ? -8.805 -2.979 6.006 1.00 97.31 198 PRO A C 1
ATOM 1660 O O . PRO A 1 198 ? -8.493 -3.264 4.853 1.00 97.31 198 PRO A O 1
ATOM 1663 N N . ILE A 1 199 ? -8.289 -3.606 7.065 1.00 98.06 199 ILE A N 1
ATOM 1664 C CA . ILE A 1 199 ? -7.545 -4.871 6.973 1.00 98.06 199 ILE A CA 1
ATOM 1665 C C . ILE A 1 199 ? -8.548 -5.958 6.580 1.00 98.06 199 ILE A C 1
ATOM 1667 O O . ILE A 1 199 ? -9.691 -5.917 7.024 1.00 98.06 199 ILE A O 1
ATOM 1671 N N . CYS A 1 200 ? -8.131 -6.915 5.755 1.00 97.19 200 CYS A N 1
ATOM 1672 C CA . CYS A 1 200 ? -8.949 -8.065 5.358 1.00 97.19 200 CYS A CA 1
ATOM 1673 C C . CYS A 1 200 ? -8.182 -9.360 5.621 1.00 97.19 200 CYS A C 1
ATOM 1675 O O . CYS A 1 200 ? -6.951 -9.365 5.521 1.00 97.19 200 CYS A O 1
ATOM 1677 N N . THR A 1 201 ? -8.882 -10.468 5.866 1.00 97.62 201 THR A N 1
ATOM 1678 C CA . THR A 1 201 ? -8.266 -11.793 5.711 1.00 97.62 201 THR A CA 1
ATOM 1679 C C . THR A 1 201 ? -7.903 -12.040 4.243 1.00 97.62 201 THR A C 1
ATOM 1681 O O . THR A 1 201 ? -8.350 -11.320 3.344 1.00 97.62 201 THR A O 1
ATOM 1684 N N . LEU A 1 202 ? -7.075 -13.048 3.964 1.00 97.75 202 LEU A N 1
ATOM 1685 C CA . LEU A 1 202 ? -6.687 -13.393 2.596 1.00 97.75 202 LEU A CA 1
ATOM 1686 C C . LEU A 1 202 ? -7.897 -13.732 1.709 1.00 97.75 202 LEU A C 1
ATOM 1688 O O . LEU A 1 202 ? -8.000 -13.201 0.604 1.00 97.75 202 LEU A O 1
ATOM 1692 N N . ASP A 1 203 ? -8.831 -14.549 2.198 1.00 96.62 203 ASP A N 1
ATOM 1693 C CA . ASP A 1 203 ? -10.046 -14.920 1.460 1.00 96.62 203 ASP A CA 1
ATOM 1694 C C . ASP A 1 203 ? -10.936 -13.705 1.181 1.00 96.62 203 ASP A C 1
ATOM 1696 O O . ASP A 1 203 ? -11.381 -13.489 0.047 1.00 96.62 203 ASP A O 1
ATOM 1700 N N . LYS A 1 204 ? -11.127 -12.844 2.186 1.00 96.06 204 LYS A N 1
ATOM 1701 C CA . LYS A 1 204 ? -11.893 -11.610 2.018 1.00 96.06 204 LYS A CA 1
ATOM 1702 C C . LYS A 1 204 ? -11.205 -10.634 1.064 1.00 96.06 204 LYS A C 1
ATOM 1704 O O . LYS A 1 204 ? -11.857 -10.030 0.215 1.00 96.06 204 LYS A O 1
ATOM 1709 N N . TRP A 1 205 ? -9.883 -10.504 1.136 1.00 97.06 205 TRP A N 1
ATOM 1710 C CA . TRP A 1 205 ? -9.109 -9.681 0.207 1.00 97.06 205 TRP A CA 1
ATOM 1711 C C . TRP A 1 205 ? -9.264 -10.170 -1.242 1.00 97.06 205 TRP A C 1
ATOM 1713 O O . TRP A 1 205 ? -9.442 -9.358 -2.152 1.00 97.06 205 TRP A O 1
ATOM 1723 N N . LEU A 1 206 ? -9.280 -11.488 -1.466 1.00 96.75 206 LEU A N 1
ATOM 1724 C CA . LEU A 1 206 ? -9.557 -12.078 -2.778 1.00 96.75 206 LEU A CA 1
ATOM 1725 C C . LEU A 1 206 ? -10.970 -11.768 -3.275 1.00 96.75 206 LEU A C 1
ATOM 1727 O O . LEU A 1 206 ? -11.150 -11.450 -4.453 1.00 96.75 206 LEU A O 1
ATOM 1731 N N . GLU A 1 207 ? -11.962 -11.801 -2.386 1.00 95.00 207 GLU A N 1
ATOM 1732 C CA . GLU A 1 207 ? -13.333 -11.406 -2.702 1.00 95.00 207 GLU A CA 1
ATOM 1733 C C . GLU A 1 207 ? -13.431 -9.939 -3.133 1.00 95.00 207 GLU A C 1
ATOM 1735 O O . GLU A 1 207 ? -13.998 -9.659 -4.191 1.00 95.00 207 GLU A O 1
ATOM 1740 N N . VAL A 1 208 ? -12.811 -9.021 -2.387 1.00 94.19 208 VAL A N 1
ATOM 1741 C CA . VAL A 1 208 ? -12.772 -7.584 -2.714 1.00 94.19 208 VAL A CA 1
ATOM 1742 C C . VAL A 1 208 ? -12.144 -7.339 -4.090 1.00 94.19 208 VAL A C 1
ATOM 1744 O O . VAL A 1 208 ? -12.621 -6.506 -4.862 1.00 94.19 208 VAL A O 1
ATOM 1747 N N . TRP A 1 209 ? -11.082 -8.077 -4.424 1.00 94.81 209 TRP A N 1
ATOM 1748 C CA . TRP A 1 209 ? -10.405 -7.982 -5.721 1.00 94.81 209 TRP A CA 1
ATOM 1749 C C . TRP A 1 209 ? -11.070 -8.799 -6.839 1.00 94.81 209 TRP A C 1
ATOM 1751 O O . TRP A 1 209 ? -10.580 -8.781 -7.977 1.00 94.81 209 TRP A O 1
ATOM 1761 N N . ASN A 1 210 ? -12.174 -9.492 -6.539 1.00 95.12 210 ASN A N 1
ATOM 1762 C CA . ASN A 1 210 ? -12.867 -10.413 -7.435 1.00 95.12 210 ASN A CA 1
ATOM 1763 C C . ASN A 1 210 ? -11.893 -11.415 -8.090 1.00 95.12 210 ASN A C 1
ATOM 1765 O O . ASN A 1 210 ? -11.771 -11.495 -9.319 1.00 95.12 210 ASN A O 1
ATOM 1769 N N . LYS A 1 211 ? -11.117 -12.114 -7.252 1.00 96.06 211 LYS A N 1
ATOM 1770 C CA . LYS A 1 211 ? -10.149 -13.143 -7.651 1.00 96.06 211 LYS A CA 1
ATOM 1771 C C . LYS A 1 211 ? -10.520 -14.481 -7.037 1.00 96.06 211 LYS A C 1
ATOM 1773 O O . LYS A 1 211 ? -10.733 -14.576 -5.837 1.00 96.06 211 LYS A O 1
ATOM 1778 N N . GLU A 1 212 ? -10.553 -15.510 -7.876 1.00 95.88 212 GLU A N 1
ATOM 1779 C CA . GLU A 1 212 ? -10.773 -16.891 -7.432 1.00 95.88 212 GLU A CA 1
ATOM 1780 C C . GLU A 1 212 ? -9.477 -17.571 -6.996 1.00 95.88 212 GLU A C 1
ATOM 1782 O O . GLU A 1 212 ? -9.510 -18.490 -6.190 1.00 95.88 212 GLU A O 1
ATOM 1787 N N . GLU A 1 213 ? -8.336 -17.135 -7.526 1.00 97.00 213 GLU A N 1
ATOM 1788 C CA . GLU A 1 213 ? -7.035 -17.731 -7.241 1.00 97.00 213 GLU A CA 1
ATOM 1789 C C . GLU A 1 213 ? -5.928 -16.681 -7.372 1.00 97.00 213 GLU A C 1
ATOM 1791 O O . GLU A 1 213 ? -6.002 -15.764 -8.202 1.00 97.00 213 GLU A O 1
ATOM 1796 N N . ILE A 1 214 ? -4.885 -16.828 -6.558 1.00 97.38 214 ILE A N 1
ATOM 1797 C CA . ILE A 1 214 ? -3.647 -16.050 -6.632 1.00 97.38 214 ILE A CA 1
ATOM 1798 C C . ILE A 1 214 ? -2.427 -16.930 -6.401 1.00 97.38 214 ILE A C 1
ATOM 1800 O O . ILE A 1 214 ? -2.521 -18.022 -5.847 1.00 97.38 214 ILE A O 1
ATOM 1804 N N . THR A 1 215 ? -1.249 -16.389 -6.702 1.00 97.56 215 THR A N 1
ATOM 1805 C CA . THR A 1 215 ? 0.003 -16.989 -6.251 1.00 97.56 215 THR A CA 1
ATOM 1806 C C . THR A 1 215 ? 0.414 -16.420 -4.898 1.00 97.56 215 THR A C 1
ATOM 1808 O O . THR A 1 215 ? 0.529 -15.202 -4.743 1.00 97.56 215 THR A O 1
ATOM 1811 N N . LEU A 1 216 ? 0.686 -17.309 -3.943 1.00 98.12 216 LEU A N 1
ATOM 1812 C CA . LEU A 1 216 ? 1.138 -16.962 -2.601 1.00 98.12 216 LEU A CA 1
ATOM 1813 C C . LEU A 1 216 ? 2.630 -17.283 -2.434 1.00 98.12 216 LEU A C 1
ATOM 1815 O O . LEU A 1 216 ? 3.100 -18.373 -2.779 1.00 98.12 216 LEU A O 1
ATOM 1819 N N . TYR A 1 217 ? 3.376 -16.331 -1.885 1.00 98.31 217 TYR A N 1
ATOM 1820 C CA . TYR A 1 217 ? 4.782 -16.485 -1.512 1.00 98.31 217 TYR A CA 1
ATOM 1821 C C . TYR A 1 217 ? 4.956 -16.265 -0.014 1.00 98.31 217 TYR A C 1
ATOM 1823 O O . TYR A 1 217 ? 4.200 -15.509 0.593 1.00 98.31 217 TYR A O 1
ATOM 1831 N N . LYS A 1 218 ? 5.986 -16.882 0.560 1.00 98.12 218 LYS A N 1
ATOM 1832 C CA . LYS A 1 218 ? 6.373 -16.750 1.963 1.00 98.12 218 LYS A CA 1
ATOM 1833 C C . LYS A 1 218 ? 7.805 -16.240 2.064 1.00 98.12 218 LYS A C 1
ATOM 1835 O O . LYS A 1 218 ? 8.680 -16.667 1.304 1.00 98.12 218 LYS A O 1
ATOM 1840 N N . LEU A 1 219 ? 8.040 -15.343 3.012 1.00 98.25 219 LEU A N 1
ATOM 1841 C CA . LEU A 1 219 ? 9.355 -14.828 3.359 1.00 98.25 219 LEU A CA 1
ATOM 1842 C C . LEU A 1 219 ? 9.580 -14.962 4.862 1.00 98.25 219 LEU A C 1
ATOM 1844 O O . LEU A 1 219 ? 8.886 -14.332 5.655 1.00 98.25 219 LEU A O 1
ATOM 1848 N N . GLU A 1 220 ? 10.568 -15.767 5.231 1.00 97.38 220 GLU A N 1
ATOM 1849 C CA . GLU A 1 220 ? 10.888 -16.110 6.617 1.00 97.38 220 GLU A CA 1
ATOM 1850 C C . GLU A 1 220 ? 12.251 -15.536 7.007 1.00 97.38 220 GLU A C 1
ATOM 1852 O O . GLU A 1 220 ? 13.209 -15.614 6.227 1.00 97.38 220 GLU A O 1
ATOM 1857 N N . LYS A 1 221 ? 12.360 -15.013 8.233 1.00 95.19 221 LYS A N 1
ATOM 1858 C CA . LYS A 1 221 ? 13.657 -14.784 8.875 1.00 95.19 221 LYS A CA 1
ATOM 1859 C C . LYS A 1 221 ? 14.127 -16.065 9.537 1.00 95.19 221 LYS A C 1
ATOM 1861 O O . LYS A 1 221 ? 13.461 -16.584 10.426 1.00 95.19 221 LYS A O 1
ATOM 1866 N N . ILE A 1 222 ? 15.309 -16.531 9.162 1.00 94.69 222 ILE A N 1
ATOM 1867 C CA . ILE A 1 222 ? 15.926 -17.705 9.770 1.00 94.69 222 ILE A CA 1
ATOM 1868 C C . ILE A 1 222 ? 17.218 -17.269 10.446 1.00 94.69 222 ILE A C 1
ATOM 1870 O O . ILE A 1 222 ? 18.069 -16.655 9.811 1.00 94.69 222 ILE A O 1
ATOM 1874 N N . SER A 1 223 ? 17.365 -17.593 11.730 1.00 91.50 223 SER A N 1
ATOM 1875 C CA . SER A 1 223 ? 18.639 -17.457 12.435 1.00 91.50 223 SER A CA 1
ATOM 1876 C C . SER A 1 223 ? 19.428 -18.755 12.282 1.00 91.50 223 SER A C 1
ATOM 1878 O O . SER A 1 223 ? 18.952 -19.815 12.689 1.00 91.50 223 SER A O 1
ATOM 1880 N N . LYS A 1 224 ? 20.615 -18.695 11.674 1.00 89.19 224 LYS A N 1
ATOM 1881 C CA . LYS A 1 224 ? 21.545 -19.826 11.556 1.00 89.19 224 LYS A CA 1
ATOM 1882 C C . LYS A 1 224 ? 22.926 -19.380 11.995 1.00 89.19 224 LYS A C 1
ATOM 1884 O O . LYS A 1 224 ? 23.460 -18.426 11.452 1.00 89.19 224 LYS A O 1
ATOM 1889 N N . ASN A 1 225 ? 23.525 -20.080 12.956 1.00 86.62 225 ASN A N 1
ATOM 1890 C CA . ASN A 1 225 ? 24.908 -19.837 13.390 1.00 86.62 225 ASN A CA 1
ATOM 1891 C C . ASN A 1 225 ? 25.208 -18.357 13.730 1.00 86.62 225 ASN A C 1
ATOM 1893 O O . ASN A 1 225 ? 26.292 -17.858 13.446 1.00 86.62 225 ASN A O 1
ATOM 1897 N N . GLY A 1 226 ? 24.233 -17.639 14.299 1.00 86.19 226 GLY A N 1
ATOM 1898 C CA . GLY A 1 226 ? 24.369 -16.220 14.649 1.00 86.19 226 GLY A CA 1
ATOM 1899 C C . GLY A 1 226 ? 24.182 -15.231 13.490 1.00 86.19 226 GLY A C 1
ATOM 1900 O O . GLY A 1 226 ? 24.197 -14.026 13.734 1.00 86.19 226 GLY A O 1
ATOM 1901 N N . SER A 1 227 ? 23.960 -15.696 12.255 1.00 89.94 227 SER A N 1
ATOM 1902 C CA . SER A 1 227 ? 23.559 -14.852 11.127 1.00 89.94 227 SER A CA 1
ATOM 1903 C C . SER A 1 227 ? 22.051 -14.944 10.869 1.00 89.94 227 SER A C 1
ATOM 1905 O O . SER A 1 227 ? 21.415 -15.980 11.074 1.00 89.94 227 SER A O 1
ATOM 1907 N N . ILE A 1 228 ? 21.462 -13.829 10.431 1.00 93.00 228 ILE A N 1
ATOM 1908 C CA . ILE A 1 228 ? 20.067 -13.779 9.983 1.00 93.00 228 ILE A CA 1
ATOM 1909 C C . ILE A 1 228 ? 20.058 -13.937 8.465 1.00 93.00 228 ILE A C 1
ATOM 1911 O O . ILE A 1 228 ? 20.697 -13.163 7.755 1.00 93.00 228 ILE A O 1
ATOM 1915 N N . GLU A 1 229 ? 19.288 -14.897 7.969 1.00 94.62 229 GLU A N 1
ATOM 1916 C CA . GLU A 1 229 ? 19.044 -15.132 6.550 1.00 94.62 229 GLU A CA 1
ATOM 1917 C C . GLU A 1 229 ? 17.562 -14.930 6.216 1.00 94.62 229 GLU A C 1
ATOM 1919 O O . GLU A 1 229 ? 16.678 -15.155 7.044 1.00 94.62 229 GLU A O 1
ATOM 1924 N N . LEU A 1 230 ? 17.284 -14.521 4.976 1.00 96.00 230 LEU A N 1
ATOM 1925 C CA . LEU A 1 230 ? 15.923 -14.415 4.450 1.00 96.00 230 LEU A CA 1
ATOM 1926 C C . LEU A 1 230 ? 15.640 -15.563 3.485 1.00 96.00 230 LEU A C 1
ATOM 1928 O O . LEU A 1 230 ? 16.205 -15.619 2.384 1.00 96.00 230 LEU A O 1
ATOM 1932 N N . LYS A 1 231 ? 14.720 -16.447 3.870 1.00 96.31 231 LYS A N 1
ATOM 1933 C CA . LYS A 1 231 ? 14.256 -17.541 3.018 1.00 96.31 231 LYS A CA 1
ATOM 1934 C C . LYS A 1 231 ? 12.974 -17.123 2.312 1.00 96.31 231 LYS A C 1
ATOM 1936 O O . LYS A 1 231 ? 11.927 -16.982 2.932 1.00 96.31 231 LYS A O 1
ATOM 1941 N N . PHE A 1 232 ? 13.079 -16.922 1.003 1.00 96.69 232 PHE A N 1
ATOM 1942 C CA . PHE A 1 232 ? 11.940 -16.665 0.127 1.00 96.69 232 PHE A CA 1
ATOM 1943 C C . PHE A 1 232 ? 11.533 -17.971 -0.549 1.00 96.69 232 PHE A C 1
ATOM 1945 O O . PHE A 1 232 ? 12.401 -18.660 -1.086 1.00 96.69 232 PHE A O 1
ATOM 1952 N N . SER A 1 233 ? 10.245 -18.300 -0.518 1.00 96.62 233 SER A N 1
ATOM 1953 C CA . SER A 1 233 ? 9.715 -19.505 -1.155 1.00 96.62 233 SER A CA 1
ATOM 1954 C C . SER A 1 233 ? 8.315 -19.279 -1.713 1.00 96.62 233 SER A C 1
ATOM 1956 O O . SER A 1 233 ? 7.488 -18.593 -1.108 1.00 96.62 233 SER A O 1
ATOM 1958 N N . LYS A 1 234 ? 8.031 -19.862 -2.877 1.00 96.88 234 LYS A N 1
ATOM 1959 C CA . LYS A 1 234 ? 6.666 -19.968 -3.399 1.00 96.88 234 LYS A CA 1
ATOM 1960 C C . LYS A 1 234 ? 5.875 -21.004 -2.590 1.00 96.88 234 LYS A C 1
ATOM 1962 O O . LYS A 1 234 ? 6.261 -22.167 -2.565 1.00 96.88 234 LYS A O 1
ATOM 1967 N N . VAL A 1 235 ? 4.761 -20.593 -1.979 1.00 96.62 235 VAL A N 1
ATOM 1968 C CA . VAL A 1 235 ? 3.852 -21.504 -1.256 1.00 96.62 235 VAL A CA 1
ATOM 1969 C C . VAL A 1 235 ? 3.032 -22.315 -2.254 1.00 96.62 235 VAL A C 1
ATOM 1971 O O . VAL A 1 235 ? 2.931 -23.530 -2.138 1.00 96.62 235 VAL A O 1
ATOM 1974 N N . GLY A 1 236 ? 2.485 -21.651 -3.274 1.00 96.00 236 GLY A N 1
ATOM 1975 C CA . GLY A 1 236 ? 1.657 -22.298 -4.285 1.00 96.00 236 GLY A CA 1
ATOM 1976 C C . GLY A 1 236 ? 0.620 -21.353 -4.870 1.00 96.00 236 GLY A C 1
ATOM 1977 O O . GLY A 1 236 ? 0.740 -20.131 -4.744 1.00 96.00 236 GLY A O 1
ATOM 1978 N N . GLN A 1 237 ? -0.374 -21.932 -5.537 1.00 97.44 237 GLN A N 1
ATOM 1979 C CA . GLN A 1 237 ? -1.615 -21.217 -5.803 1.00 97.44 237 GLN A CA 1
ATOM 1980 C C . GLN A 1 237 ? -2.532 -21.340 -4.588 1.00 97.44 237 GLN A C 1
ATOM 1982 O O . GLN A 1 237 ? -2.573 -22.390 -3.949 1.00 97.44 237 GLN A O 1
ATOM 1987 N N . TYR A 1 238 ? -3.235 -20.262 -4.270 1.00 97.25 238 TYR A N 1
ATOM 1988 C CA . TYR A 1 238 ? -4.198 -20.207 -3.183 1.00 97.25 238 TYR A CA 1
ATOM 1989 C C . TYR A 1 238 ? -5.584 -19.913 -3.771 1.00 97.25 238 TYR A C 1
ATOM 1991 O O . TYR A 1 238 ? -5.772 -18.812 -4.306 1.00 97.25 238 TYR A O 1
ATOM 1999 N N . PRO A 1 239 ? -6.527 -20.872 -3.719 1.00 96.88 239 PRO A N 1
ATOM 2000 C CA . PRO A 1 239 ? -7.902 -20.652 -4.140 1.00 96.88 239 PRO A CA 1
ATOM 2001 C C . PRO A 1 239 ? -8.689 -19.920 -3.048 1.00 96.88 239 PRO A C 1
ATOM 2003 O O . PRO A 1 239 ? -8.487 -20.161 -1.861 1.00 96.88 239 PRO A O 1
ATOM 2006 N N . ARG A 1 240 ? -9.610 -19.048 -3.455 1.00 95.25 240 ARG A N 1
ATOM 2007 C CA . ARG A 1 240 ? -10.519 -18.343 -2.551 1.00 95.25 240 ARG A CA 1
ATOM 2008 C C . ARG A 1 240 ? -11.533 -19.315 -1.951 1.00 95.25 240 ARG A C 1
ATOM 2010 O O . ARG A 1 240 ? -12.289 -19.955 -2.686 1.00 95.25 240 ARG A O 1
ATOM 2017 N N . ASN A 1 241 ? -11.632 -19.347 -0.629 1.00 92.38 241 ASN A N 1
ATOM 2018 C CA . ASN A 1 241 ? -12.730 -20.014 0.058 1.00 92.38 241 ASN A CA 1
ATOM 2019 C C . ASN A 1 241 ? -13.947 -19.091 0.142 1.00 92.38 241 ASN A C 1
ATOM 2021 O O . ASN A 1 241 ? -13.837 -17.882 0.345 1.00 92.38 241 ASN A O 1
ATOM 2025 N N . LYS A 1 242 ? -15.144 -19.668 -0.002 1.00 84.56 242 LYS A N 1
ATOM 2026 C CA . LYS A 1 242 ? -16.386 -18.922 0.209 1.00 84.56 242 LYS A CA 1
ATOM 2027 C C . LYS A 1 242 ? -16.627 -18.763 1.703 1.00 84.56 242 LYS A C 1
ATOM 2029 O O . LYS A 1 242 ? -16.885 -19.746 2.393 1.00 84.56 242 LYS A O 1
ATOM 2034 N N . THR A 1 243 ? -16.623 -17.528 2.175 1.00 75.88 243 THR A N 1
ATOM 2035 C CA . THR A 1 243 ? -17.102 -17.173 3.509 1.00 75.88 243 THR A CA 1
ATOM 2036 C C . THR A 1 243 ? -18.585 -16.810 3.442 1.00 75.88 243 THR A C 1
ATOM 2038 O O . THR A 1 243 ? -19.044 -16.125 2.525 1.00 75.88 243 THR A O 1
ATOM 2041 N N . ARG A 1 244 ? -19.374 -17.324 4.392 1.00 71.19 244 ARG A N 1
ATOM 2042 C CA . ARG A 1 244 ? -20.771 -16.916 4.582 1.00 71.19 244 ARG A CA 1
ATOM 2043 C C . ARG A 1 244 ? -20.787 -15.831 5.646 1.00 71.19 244 ARG A C 1
ATOM 2045 O O . ARG A 1 244 ? -20.322 -16.069 6.754 1.00 71.19 244 ARG A O 1
ATOM 2052 N N . ASN A 1 245 ? -21.347 -14.678 5.311 1.00 69.12 245 ASN A N 1
ATOM 2053 C CA . ASN A 1 245 ? -21.474 -13.567 6.241 1.00 69.12 245 ASN A CA 1
ATOM 2054 C C . ASN A 1 245 ? -22.926 -13.416 6.695 1.00 69.12 245 ASN A C 1
ATOM 2056 O O . ASN A 1 245 ? -23.835 -13.424 5.862 1.00 69.12 245 ASN A O 1
ATOM 2060 N N . ASP A 1 246 ? -23.118 -13.263 8.004 1.00 74.81 246 ASP A N 1
ATOM 2061 C CA . ASP A 1 246 ? -24.346 -12.724 8.583 1.00 74.81 246 ASP A CA 1
ATOM 2062 C C . ASP A 1 246 ? -24.169 -11.211 8.764 1.00 74.81 246 ASP A C 1
ATOM 2064 O O . ASP A 1 246 ? -23.253 -10.752 9.449 1.00 74.81 246 ASP A O 1
ATOM 2068 N N . TYR A 1 247 ? -24.980 -10.432 8.054 1.00 79.44 247 TYR A N 1
ATOM 2069 C CA . TYR A 1 247 ? -24.776 -8.996 7.889 1.00 79.44 247 TYR A CA 1
ATOM 2070 C C . TYR A 1 247 ? -25.532 -8.151 8.920 1.00 79.44 247 TYR A C 1
ATOM 2072 O O . TYR A 1 247 ? -25.055 -7.075 9.286 1.00 79.44 247 TYR A O 1
ATOM 2080 N N . GLU A 1 248 ? -26.687 -8.619 9.399 1.00 81.06 248 GLU A N 1
ATOM 2081 C CA . GLU A 1 248 ? -27.552 -7.817 10.273 1.00 81.06 248 GLU A CA 1
ATOM 2082 C C . GLU A 1 248 ? -26.985 -7.714 11.691 1.00 81.06 248 GLU A C 1
ATOM 2084 O O . GLU A 1 248 ? -26.871 -6.610 12.230 1.00 81.06 248 GLU A O 1
ATOM 2089 N N . GLU A 1 249 ? -26.554 -8.839 12.268 1.00 84.00 249 GLU A N 1
ATOM 2090 C CA . GLU A 1 249 ? -25.932 -8.871 13.599 1.00 84.00 249 GLU A CA 1
ATOM 2091 C C . GLU A 1 249 ? -24.658 -8.009 13.636 1.00 84.00 249 GLU A C 1
ATOM 2093 O O . GLU A 1 249 ? -24.415 -7.240 14.572 1.00 84.00 249 GLU A O 1
ATOM 2098 N N . TYR A 1 250 ? -23.870 -8.070 12.560 1.00 85.69 250 TYR A N 1
ATOM 2099 C CA . TYR A 1 250 ? -22.635 -7.310 12.422 1.00 85.69 250 TYR A CA 1
ATOM 2100 C C . TYR A 1 250 ? -22.871 -5.795 12.427 1.00 85.69 250 TYR A C 1
ATOM 2102 O O . TYR A 1 250 ? -22.148 -5.053 13.098 1.00 85.69 250 TYR A O 1
ATOM 2110 N N . LEU A 1 251 ? -23.884 -5.321 11.694 1.00 89.06 251 LEU A N 1
ATOM 2111 C CA . LEU A 1 251 ? -24.196 -3.895 11.595 1.00 89.06 251 LEU A CA 1
ATOM 2112 C C . LEU A 1 251 ? -24.588 -3.312 12.958 1.00 89.06 251 LEU A C 1
ATOM 2114 O O . LEU A 1 251 ? -24.103 -2.241 13.328 1.00 89.06 251 LEU A O 1
ATOM 2118 N N . GLN A 1 252 ? -25.405 -4.041 13.724 1.00 89.44 252 GLN A N 1
ATOM 2119 C CA . GLN A 1 252 ? -25.824 -3.634 15.068 1.00 89.44 252 GLN A CA 1
ATOM 2120 C C . GLN A 1 252 ? -24.635 -3.566 16.033 1.00 89.44 252 GLN A C 1
ATOM 2122 O O . GLN A 1 252 ? -24.477 -2.582 16.761 1.00 89.44 252 GLN A O 1
ATOM 2127 N N . LYS A 1 253 ? -23.753 -4.574 16.003 1.00 91.38 253 LYS A N 1
ATOM 2128 C CA . LYS A 1 253 ? -22.526 -4.586 16.811 1.00 91.38 253 LYS A CA 1
ATOM 2129 C C . LYS A 1 253 ? -21.617 -3.407 16.462 1.00 91.38 253 LYS A C 1
ATOM 2131 O O . LYS A 1 253 ? -21.118 -2.726 17.356 1.00 91.38 253 LYS A O 1
ATOM 2136 N N . LEU A 1 254 ? -21.434 -3.133 15.171 1.00 91.88 254 LEU A N 1
ATOM 2137 C CA . LEU A 1 254 ? -20.602 -2.031 14.693 1.00 91.88 254 LEU A CA 1
ATOM 2138 C C . LEU A 1 254 ? -21.167 -0.662 15.095 1.00 91.88 254 LEU A C 1
ATOM 2140 O O . LEU A 1 254 ? -20.400 0.215 15.494 1.00 91.88 254 LEU A O 1
ATOM 2144 N N . GLU A 1 255 ? -22.490 -0.481 15.023 1.00 93.06 255 GLU A N 1
ATOM 2145 C CA . GLU A 1 255 ? -23.162 0.736 15.490 1.00 93.06 255 GLU A CA 1
ATOM 2146 C C . GLU A 1 255 ? -22.964 0.939 17.000 1.00 93.06 255 GLU A C 1
ATOM 2148 O O . GLU A 1 255 ? -22.653 2.045 17.446 1.00 93.06 255 GLU A O 1
ATOM 2153 N N . CYS A 1 256 ? -23.086 -0.125 17.794 1.00 92.69 256 CYS A N 1
ATOM 2154 C CA . CYS A 1 256 ? -22.837 -0.065 19.232 1.00 92.69 256 CYS A CA 1
ATOM 2155 C C . CYS A 1 256 ? -21.388 0.358 19.536 1.00 92.69 256 CYS A C 1
ATOM 2157 O O . CYS A 1 256 ? -21.155 1.319 20.273 1.00 92.69 256 CYS A O 1
ATOM 2159 N N . GLU A 1 257 ? -20.409 -0.302 18.911 1.00 94.38 257 GLU A N 1
ATOM 2160 C CA . GLU A 1 257 ? -18.985 -0.037 19.142 1.00 94.38 257 GLU A CA 1
ATOM 2161 C C . GLU A 1 257 ? -18.560 1.368 18.687 1.00 94.38 257 GLU A C 1
ATOM 2163 O O . GLU A 1 257 ? -17.796 2.034 19.389 1.00 94.38 257 GLU A O 1
ATOM 2168 N N . ILE A 1 258 ? -19.076 1.875 17.558 1.00 94.75 258 ILE A N 1
ATOM 2169 C CA . ILE A 1 258 ? -18.741 3.235 17.111 1.00 94.75 258 ILE A CA 1
ATOM 2170 C C . ILE A 1 258 ? -19.349 4.297 18.036 1.00 94.75 258 ILE A C 1
ATOM 2172 O O . ILE A 1 258 ? -18.668 5.265 18.370 1.00 94.75 258 ILE A O 1
ATOM 2176 N N . ASN A 1 259 ? -20.584 4.116 18.520 1.00 94.12 259 ASN A N 1
ATOM 2177 C CA . ASN A 1 259 ? -21.182 5.046 19.486 1.00 94.12 259 ASN A CA 1
ATOM 2178 C C . ASN A 1 259 ? -20.418 5.031 20.818 1.00 94.12 259 ASN A C 1
ATOM 2180 O O . ASN A 1 259 ? -20.092 6.093 21.353 1.00 94.12 259 ASN A O 1
ATOM 2184 N N . LYS A 1 260 ? -20.046 3.841 21.306 1.00 94.06 260 LYS A N 1
ATOM 2185 C CA . LYS A 1 260 ? -19.212 3.672 22.503 1.00 94.06 260 LYS A CA 1
ATOM 2186 C C . LYS A 1 260 ? -17.852 4.355 22.351 1.00 94.06 260 LYS A C 1
ATOM 2188 O O . LYS A 1 260 ? -17.420 5.049 23.268 1.00 94.06 260 LYS A O 1
ATOM 2193 N N . MET A 1 261 ? -17.207 4.221 21.190 1.00 93.50 261 MET A N 1
ATOM 2194 C CA . MET A 1 261 ? -15.918 4.856 20.887 1.00 93.50 261 MET A CA 1
ATOM 2195 C C . MET A 1 261 ? -15.967 6.388 20.990 1.00 93.50 261 MET A C 1
ATOM 2197 O O . MET A 1 261 ? -14.975 7.004 21.375 1.00 93.50 261 MET A O 1
ATOM 2201 N N . PHE A 1 262 ? -17.110 7.001 20.676 1.00 92.62 262 PHE A N 1
ATOM 2202 C CA . PHE A 1 262 ? -17.331 8.445 20.802 1.00 92.62 262 PHE A CA 1
ATOM 2203 C C . PHE A 1 262 ? -17.996 8.863 22.127 1.00 92.62 262 PHE A C 1
ATOM 2205 O O . PHE A 1 262 ? -18.268 10.046 22.318 1.00 92.62 262 PHE A O 1
ATOM 2212 N N . GLY A 1 263 ? -18.255 7.931 23.053 1.00 91.56 263 GLY A N 1
ATOM 2213 C CA . GLY A 1 263 ? -18.914 8.223 24.332 1.00 91.56 263 GLY A CA 1
ATOM 2214 C C . GLY A 1 263 ? -20.377 8.668 24.191 1.00 91.56 263 GLY A C 1
ATOM 2215 O O . GLY A 1 263 ? -20.872 9.449 25.005 1.00 91.56 263 GLY A O 1
ATOM 2216 N N . LEU A 1 264 ? -21.067 8.211 23.144 1.00 88.38 264 LEU A N 1
ATOM 2217 C CA . LEU A 1 264 ? -22.423 8.639 22.804 1.00 88.38 264 LEU A CA 1
ATOM 2218 C C . LEU A 1 264 ? -23.458 7.769 23.522 1.00 88.38 264 LEU A C 1
ATOM 2220 O O . LEU A 1 264 ? -23.762 6.667 23.082 1.00 88.38 264 LEU A O 1
ATOM 2224 N N . ASN A 1 265 ? -24.030 8.294 24.607 1.00 69.75 265 ASN A N 1
ATOM 2225 C CA . ASN A 1 265 ? -25.107 7.639 25.368 1.00 69.75 265 ASN A CA 1
ATOM 2226 C C . ASN A 1 265 ? -26.410 8.462 25.384 1.00 69.75 265 ASN A C 1
ATOM 2228 O O . ASN A 1 265 ? -27.301 8.212 26.196 1.00 69.75 265 ASN A O 1
ATOM 2232 N N . LYS A 1 266 ? -26.512 9.503 24.549 1.00 65.50 266 LYS A N 1
ATOM 2233 C CA . LYS A 1 266 ? -27.602 10.480 24.640 1.00 65.50 266 LYS A CA 1
ATOM 2234 C C . LYS A 1 266 ? -28.836 10.038 23.838 1.00 65.50 266 LYS A C 1
ATOM 2236 O O . LYS A 1 266 ? -28.694 9.568 22.708 1.00 65.50 266 LYS A O 1
ATOM 2241 N N . PRO A 1 267 ? -30.057 10.226 24.376 1.00 65.19 267 PRO A N 1
ATOM 2242 C CA . PRO A 1 267 ? -31.282 9.999 23.620 1.00 65.19 267 PRO A CA 1
ATOM 2243 C C . PRO A 1 267 ? -31.393 10.978 22.439 1.00 65.19 267 PRO A C 1
ATOM 2245 O O . PRO A 1 267 ? -30.966 12.131 22.523 1.00 65.19 267 PRO A O 1
ATOM 2248 N N . LEU A 1 268 ? -31.981 10.502 21.336 1.00 65.00 268 LEU A N 1
ATOM 2249 C CA . LEU A 1 268 ? -32.162 11.240 20.080 1.00 65.00 268 LEU A CA 1
ATOM 2250 C C . LEU A 1 268 ? -32.774 12.634 20.301 1.00 65.00 268 LEU A C 1
ATOM 2252 O O . LEU A 1 268 ? -33.925 12.757 20.724 1.00 65.00 268 LEU A O 1
ATOM 2256 N N . LYS A 1 269 ? -32.063 13.686 19.883 1.00 60.38 269 LYS A N 1
ATOM 2257 C CA . LYS A 1 269 ? -32.701 14.963 19.536 1.00 60.38 269 LYS A CA 1
ATOM 2258 C C . LYS A 1 269 ? -33.173 14.902 18.083 1.00 60.38 269 LYS A C 1
ATOM 2260 O O . LYS A 1 269 ? -32.431 14.486 17.196 1.00 60.38 269 LYS A O 1
ATOM 2265 N N . LYS A 1 270 ? -34.418 15.325 17.835 1.00 63.81 270 LYS A N 1
ATOM 2266 C CA . LYS A 1 270 ? -35.004 15.441 16.489 1.00 63.81 270 LYS A CA 1
ATOM 2267 C C . LYS A 1 270 ? -34.231 16.496 15.685 1.00 63.81 270 LYS A C 1
ATOM 2269 O O . LYS A 1 270 ? -34.508 17.684 15.798 1.00 63.81 270 LYS A O 1
ATOM 2274 N N . GLY A 1 271 ? -33.269 16.056 14.879 1.00 77.88 271 GLY A N 1
ATOM 2275 C CA . GLY A 1 271 ? -32.494 16.890 13.962 1.00 77.88 271 GLY A CA 1
ATOM 2276 C C . GLY A 1 271 ? -32.260 16.168 12.637 1.00 77.88 271 GLY A C 1
ATOM 2277 O O . GLY A 1 271 ? -32.302 14.940 12.576 1.00 77.88 271 GLY A O 1
ATOM 2278 N N . LYS A 1 272 ? -32.039 16.921 11.553 1.00 89.50 272 LYS A N 1
ATOM 2279 C CA . LYS A 1 272 ? -31.655 16.326 10.265 1.00 89.50 272 LYS A CA 1
ATOM 2280 C C . LYS A 1 272 ? -30.210 15.814 10.370 1.00 89.50 272 LYS A C 1
ATOM 2282 O O . LYS A 1 272 ? -29.340 16.621 10.695 1.00 89.50 272 LYS A O 1
ATOM 2287 N N . PRO A 1 273 ? -29.936 14.528 10.088 1.00 93.56 273 PRO A N 1
ATOM 2288 C CA . PRO A 1 273 ? -28.584 14.000 10.192 1.00 93.56 273 PRO A CA 1
ATOM 2289 C C . PRO A 1 273 ? -27.696 14.494 9.047 1.00 93.56 273 PRO A C 1
ATOM 2291 O O . PRO A 1 273 ? -28.147 14.639 7.905 1.00 93.56 273 PRO A O 1
ATOM 2294 N N . VAL A 1 274 ? -26.409 14.670 9.338 1.00 94.12 274 VAL A N 1
ATOM 2295 C CA . VAL A 1 274 ? -25.357 14.758 8.322 1.00 94.12 274 VAL A CA 1
ATOM 2296 C C . VAL A 1 274 ? -25.095 13.345 7.809 1.00 94.12 274 VAL A C 1
ATOM 2298 O O . VAL A 1 274 ? -24.841 12.435 8.594 1.00 94.12 274 VAL A O 1
ATOM 2301 N N . LYS A 1 275 ? -25.187 13.143 6.493 1.00 95.88 275 LYS A N 1
ATOM 2302 C CA . LYS A 1 275 ? -25.046 11.818 5.876 1.00 95.88 275 LYS A CA 1
ATOM 2303 C C . LYS A 1 275 ? -23.673 11.662 5.241 1.00 95.88 275 LYS A C 1
ATOM 2305 O O . LYS A 1 275 ? -23.376 12.349 4.266 1.00 95.88 275 LYS A O 1
ATOM 2310 N N . ILE A 1 276 ? -22.882 10.709 5.725 1.00 95.81 276 ILE A N 1
ATOM 2311 C CA . ILE A 1 276 ? -21.627 10.301 5.081 1.00 95.81 276 ILE A CA 1
ATOM 2312 C C . ILE A 1 276 ? -21.868 8.976 4.362 1.00 95.81 276 ILE A C 1
ATOM 2314 O O . ILE A 1 276 ? -22.227 7.984 4.991 1.00 95.81 276 ILE A O 1
ATOM 2318 N N . LYS A 1 277 ? -21.658 8.945 3.043 1.00 96.06 277 LYS A N 1
ATOM 2319 C CA . LYS A 1 277 ? -21.803 7.725 2.236 1.00 96.06 277 LYS A CA 1
ATOM 2320 C C . LYS A 1 277 ? -20.452 7.053 1.999 1.00 96.06 277 LYS A C 1
ATOM 2322 O O . LYS A 1 277 ? -19.521 7.688 1.503 1.00 96.06 277 LYS A O 1
ATOM 2327 N N . LEU A 1 278 ? -20.380 5.757 2.283 1.00 94.81 278 LEU A N 1
ATOM 2328 C CA . LEU A 1 278 ? -19.254 4.875 1.997 1.00 94.81 278 LEU A CA 1
ATOM 2329 C C . LEU A 1 278 ? -19.666 3.869 0.921 1.00 94.81 278 LEU A C 1
ATOM 2331 O O . LEU A 1 278 ? -20.411 2.925 1.184 1.00 94.81 278 LEU A O 1
ATOM 2335 N N . LYS A 1 279 ? -19.189 4.095 -0.305 1.00 94.75 279 LYS A N 1
ATOM 2336 C CA . LYS A 1 279 ? -19.545 3.265 -1.459 1.00 94.75 279 LYS A CA 1
ATOM 2337 C C . LYS A 1 279 ? -18.889 1.889 -1.395 1.00 94.75 279 LYS A C 1
ATOM 2339 O O . LYS A 1 279 ? -17.695 1.811 -1.110 1.00 94.75 279 LYS A O 1
ATOM 2344 N N . ASN A 1 280 ? -19.642 0.845 -1.739 1.00 92.00 280 ASN A N 1
ATOM 2345 C CA . ASN A 1 280 ? -19.209 -0.554 -1.745 1.00 92.00 280 ASN A CA 1
ATOM 2346 C C . ASN A 1 280 ? -18.546 -0.983 -0.425 1.00 92.00 280 ASN A C 1
ATOM 2348 O O . ASN A 1 280 ? -17.599 -1.759 -0.437 1.00 92.00 280 ASN A O 1
ATOM 2352 N N . PHE A 1 281 ? -18.976 -0.447 0.717 1.00 91.69 281 PHE A N 1
ATOM 2353 C CA . PHE A 1 281 ? -18.322 -0.715 1.998 1.00 91.69 281 PHE A CA 1
ATOM 2354 C C . PHE A 1 281 ? -18.656 -2.103 2.562 1.00 91.69 281 PHE A C 1
ATOM 2356 O O . PHE A 1 281 ? -17.827 -2.727 3.218 1.00 91.69 281 PHE A O 1
ATOM 2363 N N . VAL A 1 282 ? -19.849 -2.610 2.248 1.00 90.06 282 VAL A N 1
ATOM 2364 C CA . VAL A 1 282 ? -20.368 -3.914 2.701 1.00 90.06 282 VAL A CA 1
ATOM 2365 C C . VAL A 1 282 ? -19.461 -5.074 2.284 1.00 90.06 282 VAL A C 1
ATOM 2367 O O . VAL A 1 282 ? -19.364 -6.077 2.986 1.00 90.06 282 VAL A O 1
ATOM 2370 N N . GLN A 1 283 ? -18.747 -4.932 1.161 1.00 91.12 283 GLN A N 1
ATOM 2371 C CA . GLN A 1 283 ? -17.868 -5.984 0.645 1.00 91.12 283 GLN A CA 1
ATOM 2372 C C . GLN A 1 283 ? -16.707 -6.320 1.592 1.00 91.12 283 GLN A C 1
ATOM 2374 O O . GLN A 1 283 ? -16.157 -7.405 1.483 1.00 91.12 283 GLN A O 1
ATOM 2379 N N . TYR A 1 284 ? -16.348 -5.416 2.513 1.00 92.88 284 TYR A N 1
ATOM 2380 C CA . TYR A 1 284 ? -15.256 -5.600 3.473 1.00 92.88 284 TYR A CA 1
ATOM 2381 C C . TYR A 1 284 ? -15.689 -6.270 4.782 1.00 92.88 284 TYR A C 1
ATOM 2383 O O . TYR A 1 284 ? -14.856 -6.499 5.652 1.00 92.88 284 TYR A O 1
ATOM 2391 N N . TRP A 1 285 ? -16.981 -6.544 4.965 1.00 89.94 285 TRP A N 1
ATOM 2392 C CA . TRP A 1 285 ? -17.482 -7.089 6.221 1.00 89.94 285 TRP A CA 1
ATOM 2393 C C . TRP A 1 285 ? -17.074 -8.538 6.421 1.00 89.94 285 TRP A C 1
ATOM 2395 O O . TRP A 1 285 ? -17.252 -9.371 5.534 1.00 89.94 285 TRP A O 1
ATOM 2405 N N . GLU A 1 286 ? -16.566 -8.838 7.607 1.00 90.75 286 GLU A N 1
ATOM 2406 C CA . GLU A 1 286 ? -16.114 -10.163 8.000 1.00 90.75 286 GLU A CA 1
ATOM 2407 C C . GLU A 1 286 ? -16.235 -10.287 9.519 1.00 90.75 286 GLU A C 1
ATOM 2409 O O . GLU A 1 286 ? -15.928 -9.338 10.249 1.00 90.75 286 GLU A O 1
ATOM 2414 N N . ASN A 1 287 ? -16.708 -11.438 10.005 1.00 90.44 287 ASN A N 1
ATOM 2415 C CA . ASN A 1 287 ? -16.782 -11.692 11.441 1.00 90.44 287 ASN A CA 1
ATOM 2416 C C . ASN A 1 287 ? -15.403 -12.069 11.997 1.00 90.44 287 ASN A C 1
ATOM 2418 O O . ASN A 1 287 ? -15.164 -13.204 12.396 1.00 90.44 287 ASN A O 1
ATOM 2422 N N . ASP A 1 288 ? -14.500 -11.098 11.977 1.00 93.38 288 ASP A N 1
ATOM 2423 C CA . ASP A 1 288 ? -13.127 -11.220 12.437 1.00 93.38 288 ASP A CA 1
ATOM 2424 C C . ASP A 1 288 ? -12.762 -9.995 13.284 1.00 93.38 288 ASP A C 1
ATOM 2426 O O . ASP A 1 288 ? -13.111 -8.861 12.941 1.00 93.38 288 ASP A O 1
ATOM 2430 N N . GLU A 1 289 ? -12.083 -10.211 14.411 1.00 94.88 289 GLU A N 1
ATOM 2431 C CA . GLU A 1 289 ? -11.782 -9.149 15.374 1.00 94.88 289 GLU A CA 1
ATOM 2432 C C . GLU A 1 289 ? -10.848 -8.072 14.796 1.00 94.88 289 GLU A C 1
ATOM 2434 O O . GLU A 1 289 ? -11.076 -6.875 15.005 1.00 94.88 289 GLU A O 1
ATOM 2439 N N . ILE A 1 290 ? -9.809 -8.472 14.054 1.00 97.50 290 ILE A N 1
ATOM 2440 C CA . ILE A 1 290 ? -8.841 -7.546 13.453 1.00 97.50 290 ILE A CA 1
ATOM 2441 C C . ILE A 1 290 ? -9.529 -6.734 12.357 1.00 97.50 290 ILE A C 1
ATOM 2443 O O . ILE A 1 290 ? -9.372 -5.508 12.299 1.00 97.50 290 ILE A O 1
ATOM 2447 N N . VAL A 1 291 ? -10.333 -7.393 11.520 1.00 96.06 291 VAL A N 1
ATOM 2448 C CA . VAL A 1 291 ? -11.104 -6.733 10.459 1.00 96.06 291 VAL A CA 1
ATOM 2449 C C . VAL A 1 291 ? -12.101 -5.739 11.059 1.00 96.06 291 VAL A C 1
ATOM 2451 O O . VAL A 1 291 ? -12.087 -4.566 10.672 1.00 96.06 291 VAL A O 1
ATOM 2454 N N . GLN A 1 292 ? -12.883 -6.149 12.065 1.00 94.81 292 GLN A N 1
ATOM 2455 C CA . GLN A 1 292 ? -13.834 -5.296 12.795 1.00 94.81 292 GLN A CA 1
ATOM 2456 C C . GLN A 1 292 ? -13.163 -4.060 13.388 1.00 94.81 292 GLN A C 1
ATOM 2458 O O . GLN A 1 292 ? -13.619 -2.932 13.179 1.00 94.81 292 GLN A O 1
ATOM 2463 N N . TYR A 1 293 ? -12.043 -4.259 14.084 1.00 96.88 293 TYR A N 1
ATOM 2464 C CA . TYR A 1 293 ? -11.265 -3.170 14.662 1.00 96.88 293 TYR A CA 1
ATOM 2465 C C . TYR A 1 293 ? -10.782 -2.187 13.585 1.00 96.88 293 TYR A C 1
ATOM 2467 O O . TYR A 1 293 ? -10.902 -0.968 13.734 1.00 96.88 293 TYR A O 1
ATOM 2475 N N . SER A 1 294 ? -10.285 -2.705 12.462 1.00 97.75 294 SER A N 1
ATOM 2476 C CA . SER A 1 294 ? -9.797 -1.894 11.345 1.00 97.75 294 SER A CA 1
ATOM 2477 C C . SER A 1 294 ? -10.916 -1.087 10.659 1.00 97.75 294 SER A C 1
ATOM 2479 O O . SER A 1 294 ? -10.704 0.065 10.264 1.00 97.75 294 SER A O 1
ATOM 2481 N N . ILE A 1 295 ? -12.130 -1.647 10.581 1.00 96.69 295 ILE A N 1
ATOM 2482 C CA . ILE A 1 295 ? -13.335 -0.971 10.091 1.00 96.69 295 ILE A CA 1
ATOM 2483 C C . ILE A 1 295 ? -13.733 0.155 11.045 1.00 96.69 295 ILE A C 1
ATOM 2485 O O . ILE A 1 295 ? -13.935 1.282 10.593 1.00 96.69 295 ILE A O 1
ATOM 2489 N N . LEU A 1 296 ? -13.784 -0.108 12.355 1.00 96.88 296 LEU A N 1
ATOM 2490 C CA . LEU A 1 296 ? -14.080 0.910 13.368 1.00 96.88 296 LEU A CA 1
ATOM 2491 C C . LEU A 1 296 ? -13.111 2.094 13.278 1.00 96.88 296 LEU A C 1
ATOM 2493 O O . LEU A 1 296 ? -13.543 3.248 13.257 1.00 96.88 296 LEU A O 1
ATOM 2497 N N . ARG A 1 297 ? -11.807 1.822 13.136 1.00 97.56 297 ARG A N 1
ATOM 2498 C CA . ARG A 1 297 ? -10.778 2.852 12.917 1.00 97.56 297 ARG A CA 1
ATOM 2499 C C . ARG A 1 297 ? -11.039 3.671 11.657 1.00 97.56 297 ARG A C 1
ATOM 2501 O O . ARG A 1 297 ? -10.951 4.898 11.695 1.00 97.56 297 ARG A O 1
ATOM 2508 N N . LEU A 1 298 ? -11.389 3.023 10.546 1.00 96.94 298 LEU A N 1
ATOM 2509 C CA . LEU A 1 298 ? -11.727 3.715 9.302 1.00 96.94 298 LEU A CA 1
ATOM 2510 C C . LEU A 1 298 ? -12.945 4.628 9.471 1.00 96.94 298 LEU A C 1
ATOM 2512 O O . LEU A 1 298 ? -12.886 5.786 9.054 1.00 96.94 298 LEU A O 1
ATOM 2516 N N . LEU A 1 299 ? -14.021 4.136 10.094 1.00 96.75 299 LEU A N 1
ATOM 2517 C CA . LEU A 1 299 ? -15.227 4.929 10.343 1.00 96.75 299 LEU A CA 1
ATOM 2518 C C . LEU A 1 299 ? -14.913 6.139 11.224 1.00 96.75 299 LEU A C 1
ATOM 2520 O O . LEU A 1 299 ? -15.271 7.258 10.860 1.00 96.75 299 LEU A O 1
ATOM 2524 N N . LYS A 1 300 ? -14.175 5.937 12.322 1.00 96.38 300 LYS A N 1
ATOM 2525 C CA . LYS A 1 300 ? -13.729 7.012 13.217 1.00 96.38 300 LYS A CA 1
ATOM 2526 C C . LYS A 1 300 ? -12.956 8.089 12.457 1.00 96.38 300 LYS A C 1
ATOM 2528 O O . LYS A 1 300 ? -13.336 9.255 12.501 1.00 96.38 300 LYS A O 1
ATOM 2533 N N . ASN A 1 301 ? -11.931 7.687 11.701 1.00 95.62 301 ASN A N 1
ATOM 2534 C CA . ASN A 1 301 ? -11.116 8.597 10.895 1.00 95.62 301 ASN A CA 1
ATOM 2535 C C . ASN A 1 301 ? -11.969 9.379 9.883 1.00 95.62 301 ASN A C 1
ATOM 2537 O O . ASN A 1 301 ? -11.729 10.562 9.645 1.00 95.62 301 ASN A O 1
ATOM 2541 N N . LYS A 1 302 ? -12.968 8.728 9.272 1.00 95.81 302 LYS A N 1
ATOM 2542 C CA . LYS A 1 302 ? -13.860 9.376 8.308 1.00 95.81 302 LYS A CA 1
ATOM 2543 C C . LYS A 1 302 ? -14.783 10.393 8.977 1.00 95.81 302 LYS A C 1
ATOM 2545 O O . LYS A 1 302 ? -14.942 11.484 8.446 1.00 95.81 302 LYS A O 1
ATOM 2550 N N . ILE A 1 303 ? -15.357 10.056 10.130 1.00 95.69 303 ILE A N 1
ATOM 2551 C CA . ILE A 1 303 ? -16.198 10.966 10.917 1.00 95.69 303 ILE A CA 1
ATOM 2552 C C . ILE A 1 303 ? -15.382 12.185 11.362 1.00 95.69 303 ILE A C 1
ATOM 2554 O O . ILE A 1 303 ? -15.814 13.315 11.156 1.00 95.69 303 ILE A O 1
ATOM 2558 N N . GLU A 1 304 ? -14.183 11.966 11.907 1.00 94.94 304 GLU A N 1
ATOM 2559 C CA . GLU A 1 304 ? -13.268 13.032 12.332 1.00 94.94 304 GLU A CA 1
ATOM 2560 C C . GLU A 1 304 ? -12.910 13.976 11.175 1.00 94.94 304 GLU A C 1
ATOM 2562 O O . GLU A 1 304 ? -12.943 15.195 11.339 1.00 94.94 304 GLU A O 1
ATOM 2567 N N . ALA A 1 305 ? -12.621 13.424 9.993 1.00 94.12 305 ALA A N 1
ATOM 2568 C CA . ALA A 1 305 ? -12.274 14.208 8.811 1.00 94.12 305 ALA A CA 1
ATOM 2569 C C . ALA A 1 305 ? -13.444 15.041 8.257 1.00 94.12 305 ALA A C 1
ATOM 2571 O O . ALA A 1 305 ? -13.211 16.121 7.722 1.00 94.12 305 ALA A O 1
ATOM 2572 N N . GLU A 1 306 ? -14.682 14.552 8.359 1.00 94.62 306 GLU A N 1
ATOM 2573 C CA . GLU A 1 306 ? -15.869 15.256 7.849 1.00 94.62 306 GLU A CA 1
ATOM 2574 C C . GLU A 1 306 ? -16.430 16.271 8.859 1.00 94.62 306 GLU A C 1
ATOM 2576 O O . GLU A 1 306 ? -16.915 17.332 8.468 1.00 94.62 306 GLU A O 1
ATOM 2581 N N . LEU A 1 307 ? -16.368 15.979 10.164 1.00 92.44 307 LEU A N 1
ATOM 2582 C CA . LEU A 1 307 ? -16.900 16.868 11.204 1.00 92.44 307 LEU A CA 1
ATOM 2583 C C . LEU A 1 307 ? -15.896 17.919 11.683 1.00 92.44 307 LEU A C 1
ATOM 2585 O O . LEU A 1 307 ? -16.316 18.974 12.173 1.00 92.44 307 LEU A O 1
ATOM 2589 N N . CYS A 1 308 ? -14.592 17.662 11.553 1.00 89.12 308 CYS A N 1
ATOM 2590 C CA . CYS A 1 308 ? -13.529 18.542 12.037 1.00 89.12 308 CYS A CA 1
ATOM 2591 C C . CYS A 1 308 ? -13.785 18.973 13.502 1.00 89.12 308 CYS A C 1
ATOM 2593 O O . CYS A 1 308 ? -13.955 18.137 14.388 1.00 89.12 308 CYS A O 1
ATOM 2595 N N . GLY A 1 309 ? -13.861 20.284 13.768 1.00 83.19 309 GLY A N 1
ATOM 2596 C CA . GLY A 1 309 ? -14.094 20.843 15.106 1.00 83.19 309 GLY A CA 1
ATOM 2597 C C . GLY A 1 309 ? -15.495 20.606 15.685 1.00 83.19 309 GLY A C 1
ATOM 2598 O O . GLY A 1 309 ? -15.703 20.863 16.866 1.00 83.19 309 GLY A O 1
ATOM 2599 N N . ASN A 1 310 ? -16.451 20.096 14.900 1.00 89.00 310 ASN A N 1
ATOM 2600 C CA . ASN A 1 310 ? -17.814 19.822 15.373 1.00 89.00 310 ASN A CA 1
ATOM 2601 C C . ASN A 1 310 ? -17.962 18.460 16.062 1.00 89.00 310 ASN A C 1
ATOM 2603 O O . ASN A 1 310 ? -19.074 18.081 16.423 1.00 89.00 310 ASN A O 1
ATOM 2607 N N . ILE A 1 311 ? -16.873 17.714 16.256 1.00 90.31 311 ILE A N 1
ATOM 2608 C CA . ILE A 1 311 ? -16.932 16.379 16.859 1.00 90.31 311 ILE A CA 1
ATOM 2609 C C . ILE A 1 311 ? -17.474 16.387 18.293 1.00 90.31 311 ILE A C 1
ATOM 2611 O O . ILE A 1 311 ? -18.129 15.440 18.707 1.00 90.31 311 ILE A O 1
ATOM 2615 N N . SER A 1 312 ? -17.275 17.482 19.031 1.00 88.94 312 SER A N 1
ATOM 2616 C CA . SER A 1 312 ? -17.815 17.665 20.385 1.00 88.94 312 SER A CA 1
ATOM 2617 C C . SER A 1 312 ? -19.337 17.803 20.420 1.00 88.94 312 SER A C 1
ATOM 2619 O O . SER A 1 312 ? -19.944 17.609 21.469 1.00 88.94 312 SER A O 1
ATOM 2621 N N . ARG A 1 313 ? -19.959 18.131 19.281 1.00 89.88 313 ARG A N 1
ATOM 2622 C CA . ARG A 1 313 ? -21.415 18.240 19.131 1.00 89.88 313 ARG A CA 1
ATOM 2623 C C . ARG A 1 313 ? -22.056 16.920 18.728 1.00 89.88 313 ARG A C 1
ATOM 2625 O O . ARG A 1 313 ? -23.263 16.881 18.525 1.00 89.88 313 ARG A O 1
ATOM 2632 N N . LEU A 1 314 ? -21.272 15.863 18.549 1.00 91.12 314 LEU A N 1
ATOM 2633 C CA . LEU A 1 314 ? -21.771 14.563 18.140 1.00 91.12 314 LEU A CA 1
ATOM 2634 C C . LEU A 1 314 ? -22.719 13.998 19.208 1.00 91.12 314 LEU A C 1
ATOM 2636 O O . LEU A 1 314 ? -22.353 13.889 20.375 1.00 91.12 314 LEU A O 1
ATOM 2640 N N . ALA A 1 315 ? -23.944 13.660 18.803 1.00 90.94 315 ALA A N 1
ATOM 2641 C CA . ALA A 1 315 ? -24.989 13.157 19.694 1.00 90.94 315 ALA A CA 1
ATOM 2642 C C . ALA A 1 315 ? -25.241 11.658 19.504 1.00 90.94 315 ALA A C 1
ATOM 2644 O O . ALA A 1 315 ? -25.362 10.922 20.481 1.00 90.94 315 ALA A O 1
ATOM 2645 N N . LYS A 1 316 ? -25.336 11.217 18.243 1.00 92.19 316 LYS A N 1
ATOM 2646 C CA . LYS A 1 316 ? -25.609 9.828 17.861 1.00 92.19 316 LYS A CA 1
ATOM 2647 C C . LYS A 1 316 ? -25.057 9.541 16.467 1.00 92.19 316 LYS A C 1
ATOM 2649 O O . LYS A 1 316 ? -25.087 10.416 15.597 1.00 92.19 316 LYS A O 1
ATOM 2654 N N . ILE A 1 317 ? -24.614 8.308 16.250 1.00 94.06 317 ILE A N 1
ATOM 2655 C CA . ILE A 1 317 ? -24.321 7.754 14.928 1.00 94.06 317 ILE A CA 1
ATOM 2656 C C . ILE A 1 317 ? -25.278 6.587 14.682 1.00 94.06 317 ILE A C 1
ATOM 2658 O O . ILE A 1 317 ? -25.380 5.694 15.515 1.00 94.06 317 ILE A O 1
ATOM 2662 N N . GLU A 1 318 ? -25.956 6.588 13.539 1.00 94.06 318 GLU A N 1
ATOM 2663 C CA . GLU A 1 318 ? -26.733 5.442 13.055 1.00 94.06 318 GLU A CA 1
ATOM 2664 C C . GLU A 1 318 ? -26.123 4.931 11.753 1.00 94.06 318 GLU A C 1
ATOM 2666 O O . GLU A 1 318 ? -25.756 5.722 10.874 1.00 94.06 318 GLU A O 1
ATOM 2671 N N . LEU A 1 319 ? -26.022 3.612 11.623 1.00 94.62 319 LEU A N 1
ATOM 2672 C CA . LEU A 1 319 ? -25.495 2.958 10.437 1.00 94.62 319 LEU A CA 1
ATOM 2673 C C . LEU A 1 319 ? -26.649 2.383 9.618 1.00 94.62 319 LEU A C 1
ATOM 2675 O O . LEU A 1 319 ? -27.409 1.542 10.081 1.00 94.62 319 LEU A O 1
ATOM 2679 N N . VAL A 1 320 ? -26.773 2.827 8.369 1.00 94.31 320 VAL A N 1
ATOM 2680 C CA . VAL A 1 320 ? -27.794 2.330 7.443 1.00 94.31 320 VAL A CA 1
ATOM 2681 C C . VAL A 1 320 ? -27.110 1.722 6.233 1.00 94.31 320 VAL A C 1
ATOM 2683 O O . VAL A 1 320 ? -26.409 2.414 5.490 1.00 94.31 320 VAL A O 1
ATOM 2686 N N . GLN A 1 321 ? -27.330 0.431 6.022 1.00 93.06 321 GLN A N 1
ATOM 2687 C CA . GLN A 1 321 ? -26.917 -0.249 4.805 1.00 93.06 321 GLN A CA 1
ATOM 2688 C C . GLN A 1 321 ? -27.952 -0.023 3.700 1.00 93.06 321 GLN A C 1
ATOM 2690 O O . GLN A 1 321 ? -29.150 -0.184 3.917 1.00 93.06 321 GLN A O 1
ATOM 2695 N N . LEU A 1 322 ? -27.478 0.324 2.506 1.00 91.81 322 LEU A N 1
ATOM 2696 C CA . LEU A 1 322 ? -28.280 0.355 1.285 1.00 91.81 322 LEU A CA 1
ATOM 2697 C C . LEU A 1 322 ? -27.510 -0.411 0.210 1.00 91.81 322 LEU A C 1
ATOM 2699 O O . LEU A 1 322 ? -26.473 0.054 -0.263 1.00 91.81 322 LEU A O 1
ATOM 2703 N N . ASP A 1 323 ? -27.996 -1.597 -0.149 1.00 90.56 323 ASP A N 1
ATOM 2704 C CA . ASP A 1 323 ? -27.323 -2.532 -1.054 1.00 90.56 323 ASP A CA 1
ATOM 2705 C C . ASP A 1 323 ? -25.880 -2.849 -0.608 1.00 90.56 323 ASP A C 1
ATOM 2707 O O . ASP A 1 323 ? -25.657 -3.536 0.393 1.00 90.56 323 ASP A O 1
ATOM 2711 N N . LYS A 1 324 ? -24.888 -2.344 -1.357 1.00 91.38 324 LYS A N 1
ATOM 2712 C CA . LYS A 1 324 ? -23.448 -2.505 -1.098 1.00 91.38 324 LYS A CA 1
ATOM 2713 C C . LYS A 1 324 ? -22.835 -1.309 -0.366 1.00 91.38 324 LYS A C 1
ATOM 2715 O O . LYS A 1 324 ? -21.665 -1.362 0.019 1.00 91.38 324 LYS A O 1
ATOM 2720 N N . ASP A 1 325 ? -23.594 -0.235 -0.186 1.00 94.50 325 ASP A N 1
ATOM 2721 C CA . ASP A 1 325 ? -23.132 1.010 0.411 1.00 94.50 325 ASP A CA 1
ATOM 2722 C C . ASP A 1 325 ? -23.489 1.065 1.901 1.00 94.50 325 ASP A C 1
ATOM 2724 O O . ASP A 1 325 ? -24.527 0.566 2.339 1.00 94.50 325 ASP A O 1
ATOM 2728 N N . LEU A 1 326 ? -22.639 1.731 2.681 1.00 95.00 326 LEU A N 1
ATOM 2729 C CA . LEU A 1 326 ? -22.905 2.057 4.080 1.00 95.00 326 LEU A CA 1
ATOM 2730 C C . LEU A 1 326 ? -23.098 3.568 4.216 1.00 95.00 326 LEU A C 1
ATOM 2732 O O . LEU A 1 326 ? -22.257 4.354 3.778 1.00 95.00 326 LEU A O 1
ATOM 2736 N N . THR A 1 327 ? -24.197 3.989 4.830 1.00 96.50 327 THR A N 1
ATOM 2737 C CA . THR A 1 327 ? -24.464 5.393 5.153 1.00 96.50 327 THR A CA 1
ATOM 2738 C C . THR A 1 327 ? -24.371 5.597 6.656 1.00 96.50 327 THR A C 1
ATOM 2740 O O . THR A 1 327 ? -25.068 4.933 7.416 1.00 96.50 327 THR A O 1
ATOM 2743 N N . LEU A 1 328 ? -23.539 6.547 7.077 1.00 96.12 328 LEU A N 1
ATOM 2744 C CA . LEU A 1 328 ? -23.484 7.015 8.454 1.00 96.12 328 LEU A CA 1
ATOM 2745 C C . LEU A 1 328 ? -24.399 8.229 8.579 1.00 96.12 328 LEU A C 1
ATOM 2747 O O . LEU A 1 328 ? -24.143 9.265 7.958 1.00 96.12 328 LEU A O 1
ATOM 2751 N N . ASN A 1 329 ? -25.456 8.101 9.372 1.00 95.50 329 ASN A N 1
ATOM 2752 C CA . ASN A 1 329 ? -26.316 9.209 9.756 1.00 95.50 329 ASN A CA 1
ATOM 2753 C C . ASN A 1 329 ? -25.806 9.781 11.079 1.00 95.50 329 ASN A C 1
ATOM 2755 O O . ASN A 1 329 ? -25.881 9.136 12.123 1.00 95.50 329 ASN A O 1
ATOM 2759 N N . ILE A 1 330 ? -25.272 10.995 11.020 1.00 94.12 330 ILE A N 1
ATOM 2760 C CA . ILE A 1 330 ? -24.640 11.670 12.147 1.00 94.12 330 ILE A CA 1
ATOM 2761 C C . ILE A 1 330 ? -25.570 12.757 12.668 1.00 94.12 330 ILE A C 1
ATOM 2763 O O . ILE A 1 330 ? -25.894 13.702 11.948 1.00 94.12 330 ILE A O 1
ATOM 2767 N N . TYR A 1 331 ? -25.958 12.651 13.932 1.00 92.38 331 TYR A N 1
ATOM 2768 C CA . TYR A 1 331 ? -26.789 13.640 14.609 1.00 92.38 331 TYR A CA 1
ATOM 2769 C C . TYR A 1 331 ? -25.910 14.542 15.473 1.00 92.38 331 TYR A C 1
ATOM 2771 O O . TYR A 1 331 ? -25.065 14.049 16.223 1.00 92.38 331 TYR A O 1
ATOM 2779 N N . LEU A 1 332 ? -26.110 15.857 15.358 1.00 90.69 332 LEU A N 1
ATOM 2780 C CA . LEU A 1 332 ? -25.375 16.879 16.105 1.00 90.69 332 LEU A CA 1
ATOM 2781 C C . LEU A 1 332 ? -26.318 17.621 17.068 1.00 90.69 332 LEU A C 1
ATOM 2783 O O . LEU A 1 332 ? -27.500 17.777 16.757 1.00 90.69 332 LEU A O 1
ATOM 2787 N N . GLU A 1 333 ? -25.793 18.079 18.207 1.00 86.75 333 GLU A N 1
ATOM 2788 C CA . GLU A 1 333 ? -26.504 18.913 19.194 1.00 86.75 333 GLU A CA 1
ATOM 2789 C C . GLU A 1 333 ? -26.608 20.391 18.819 1.00 86.75 333 GLU A C 1
ATOM 2791 O O . GLU A 1 333 ? -25.662 20.944 18.193 1.00 86.75 333 GLU A O 1
#

Radius of gyration: 24.15 Å; chains: 1; bounding box: 60×48×73 Å